Protein AF-A0A3M1U1T7-F1 (afdb_monomer_lite)

Structure (mmCIF, N/CA/C/O backbone):
data_AF-A0A3M1U1T7-F1
#
_entry.id   AF-A0A3M1U1T7-F1
#
loop_
_atom_site.group_PDB
_atom_site.id
_atom_site.type_symbol
_atom_site.label_atom_id
_atom_site.label_alt_id
_atom_site.label_comp_id
_atom_site.label_asym_id
_atom_site.label_entity_id
_atom_site.label_seq_id
_atom_site.pdbx_PDB_ins_code
_atom_site.Cartn_x
_atom_site.Cartn_y
_atom_site.Cartn_z
_atom_site.occupancy
_atom_site.B_iso_or_equiv
_atom_site.auth_seq_id
_atom_site.auth_comp_id
_atom_site.auth_asym_id
_atom_site.auth_atom_id
_atom_site.pdbx_PDB_model_num
ATOM 1 N N . MET A 1 1 ? 3.787 -9.758 44.554 1.00 35.03 1 MET A N 1
ATOM 2 C CA . MET A 1 1 ? 3.860 -10.601 43.341 1.00 35.03 1 MET A CA 1
ATOM 3 C C . MET A 1 1 ? 4.147 -9.679 42.172 1.00 35.03 1 MET A C 1
ATOM 5 O O . MET A 1 1 ? 3.322 -8.822 41.890 1.00 35.03 1 MET A O 1
ATOM 9 N N . GLY A 1 2 ? 5.358 -9.748 41.615 1.00 29.47 2 GLY A N 1
ATOM 10 C CA . GLY A 1 2 ? 5.799 -8.871 40.529 1.00 29.47 2 GLY A CA 1
ATOM 11 C C . GLY A 1 2 ? 5.263 -9.354 39.186 1.00 29.47 2 GLY A C 1
ATOM 12 O O . GLY A 1 2 ? 5.395 -10.534 38.869 1.00 29.47 2 GLY A O 1
ATOM 13 N N . LEU A 1 3 ? 4.643 -8.451 38.425 1.00 27.44 3 LEU A N 1
ATOM 14 C CA . LEU A 1 3 ? 4.292 -8.682 37.027 1.00 27.44 3 LEU A CA 1
ATOM 15 C C . LEU A 1 3 ? 5.579 -8.717 36.199 1.00 27.44 3 LEU A C 1
ATOM 17 O O . LEU A 1 3 ? 6.283 -7.713 36.100 1.00 27.44 3 LEU A O 1
ATOM 21 N N . ALA A 1 4 ? 5.877 -9.872 35.614 1.00 27.19 4 ALA A N 1
ATOM 22 C CA . ALA A 1 4 ? 6.868 -9.977 34.558 1.00 27.19 4 ALA A CA 1
ATOM 23 C C . ALA A 1 4 ? 6.272 -9.373 33.277 1.00 27.19 4 ALA A C 1
ATOM 25 O O . ALA A 1 4 ? 5.283 -9.886 32.752 1.00 27.19 4 ALA A O 1
ATOM 26 N N . LEU A 1 5 ? 6.861 -8.276 32.791 1.00 25.67 5 LEU A N 1
ATOM 27 C CA . LEU A 1 5 ? 6.664 -7.813 31.419 1.00 25.67 5 LEU A CA 1
ATOM 28 C C . LEU A 1 5 ? 7.307 -8.855 30.495 1.00 25.67 5 LEU A C 1
ATOM 30 O O . LEU A 1 5 ? 8.527 -8.896 30.347 1.00 25.67 5 LEU A O 1
ATOM 34 N N . LEU A 1 6 ? 6.490 -9.722 29.904 1.00 29.34 6 LEU A N 1
ATOM 35 C CA . LEU A 1 6 ? 6.903 -10.520 28.757 1.00 29.34 6 LEU A CA 1
ATOM 36 C C . LEU A 1 6 ? 6.968 -9.570 27.558 1.00 29.34 6 LEU A C 1
ATOM 38 O O . LEU A 1 6 ? 5.941 -9.092 27.082 1.00 29.34 6 LEU A O 1
ATOM 42 N N . ALA A 1 7 ? 8.182 -9.249 27.111 1.00 28.34 7 ALA A N 1
ATOM 43 C CA . ALA A 1 7 ? 8.386 -8.585 25.833 1.00 28.34 7 ALA A CA 1
ATOM 44 C C . ALA A 1 7 ? 7.925 -9.548 24.730 1.00 28.34 7 ALA A C 1
ATOM 46 O O . ALA A 1 7 ? 8.530 -10.600 24.524 1.00 28.34 7 ALA A O 1
ATOM 47 N N . LEU A 1 8 ? 6.810 -9.216 24.082 1.00 34.78 8 LEU A N 1
ATOM 48 C CA . LEU A 1 8 ? 6.280 -9.978 22.958 1.00 34.78 8 LEU A CA 1
ATOM 49 C C . LEU A 1 8 ? 7.249 -9.883 21.765 1.00 34.78 8 LEU A C 1
ATOM 51 O O . LEU A 1 8 ? 7.836 -8.818 21.547 1.00 34.78 8 LEU A O 1
ATOM 55 N N . PRO A 1 9 ? 7.417 -10.961 20.980 1.00 33.69 9 PRO A N 1
ATOM 56 C CA . PRO A 1 9 ? 8.174 -10.897 19.740 1.00 33.69 9 PRO A CA 1
ATOM 57 C C . PRO A 1 9 ? 7.482 -9.906 18.799 1.00 33.69 9 PRO A C 1
ATOM 59 O O . PRO A 1 9 ? 6.324 -10.092 18.426 1.00 33.69 9 PRO A O 1
ATOM 62 N N . SER A 1 10 ? 8.178 -8.831 18.425 1.00 41.31 10 SER A N 1
ATOM 63 C CA . SER A 1 10 ? 7.727 -7.969 17.339 1.00 41.31 10 SER A CA 1
ATOM 64 C C . SER A 1 10 ? 7.639 -8.824 16.082 1.00 41.31 10 SER A C 1
ATOM 66 O O . SER A 1 10 ? 8.649 -9.396 15.670 1.00 41.31 10 SER A O 1
ATOM 68 N N . VAL A 1 11 ? 6.456 -8.921 15.478 1.00 48.97 11 VAL A N 1
ATOM 69 C CA . VAL A 1 11 ? 6.317 -9.467 14.127 1.00 48.97 11 VAL A CA 1
ATOM 70 C C . VAL A 1 11 ? 7.232 -8.625 13.241 1.00 48.97 11 VAL A C 1
ATOM 72 O O . VAL A 1 11 ? 6.981 -7.428 13.077 1.00 48.97 11 VAL A O 1
ATOM 75 N N . ALA A 1 12 ? 8.345 -9.210 12.787 1.00 51.22 12 ALA A N 1
ATOM 76 C CA . ALA A 1 12 ? 9.314 -8.521 11.949 1.00 51.22 12 ALA A CA 1
ATOM 77 C C . ALA A 1 12 ? 8.568 -8.003 10.717 1.00 51.22 12 ALA A C 1
ATOM 79 O O . ALA A 1 12 ? 7.897 -8.756 10.016 1.00 51.22 12 ALA A O 1
ATOM 80 N N . GLN A 1 13 ? 8.578 -6.687 10.543 1.00 60.03 13 GLN A N 1
ATOM 81 C CA . GLN A 1 13 ? 7.849 -6.022 9.479 1.00 60.03 13 GLN A CA 1
ATOM 82 C C . GLN A 1 13 ? 8.613 -6.243 8.175 1.00 60.03 13 GLN A C 1
ATOM 84 O O . GLN A 1 13 ? 9.740 -5.768 8.046 1.00 60.03 13 GLN A O 1
ATOM 89 N N . GLU A 1 14 ? 8.027 -6.974 7.226 1.00 66.62 14 GLU A N 1
ATOM 90 C CA . GLU A 1 14 ? 8.676 -7.230 5.942 1.00 66.62 14 GLU A CA 1
ATOM 91 C C . GLU A 1 14 ? 8.752 -5.925 5.137 1.00 66.62 14 GLU A C 1
ATOM 93 O O . GLU A 1 14 ? 7.753 -5.347 4.705 1.00 66.62 14 GLU A O 1
ATOM 98 N N . CYS A 1 15 ? 9.973 -5.423 4.974 1.00 77.81 15 CYS A N 1
ATOM 99 C CA . CYS A 1 15 ? 10.273 -4.296 4.1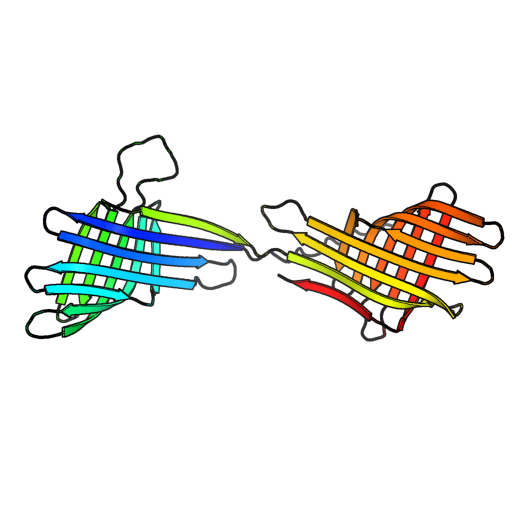09 1.00 77.81 15 CYS A CA 1
ATOM 100 C C . CYS A 1 15 ? 10.977 -4.809 2.856 1.00 77.81 15 CYS A C 1
ATOM 102 O O . CYS A 1 15 ? 11.968 -5.537 2.928 1.00 77.81 15 CYS A O 1
ATOM 104 N N . CYS A 1 16 ? 10.504 -4.369 1.698 1.00 85.19 16 CYS A N 1
ATOM 105 C CA . CYS A 1 16 ? 11.161 -4.601 0.426 1.00 85.19 16 CYS A CA 1
ATOM 106 C C . CYS A 1 16 ? 11.903 -3.334 -0.005 1.00 85.19 16 CYS A C 1
ATOM 108 O O . CYS A 1 16 ? 11.344 -2.233 -0.037 1.00 85.19 16 CYS A O 1
ATOM 110 N N . LEU A 1 17 ? 13.170 -3.486 -0.375 1.00 89.69 17 LEU A N 1
ATOM 111 C CA . LEU A 1 17 ? 13.897 -2.476 -1.126 1.00 89.69 17 LEU A CA 1
ATOM 112 C C . LEU A 1 17 ? 13.475 -2.584 -2.593 1.00 89.69 17 LEU A C 1
ATOM 114 O O . LEU A 1 17 ? 13.681 -3.622 -3.223 1.00 89.69 17 LEU A O 1
ATOM 118 N N . ILE A 1 18 ? 12.868 -1.527 -3.122 1.00 92.31 18 ILE A N 1
ATOM 119 C CA . ILE A 1 18 ? 12.465 -1.424 -4.522 1.00 92.31 18 ILE A CA 1
ATOM 120 C C . ILE A 1 18 ? 13.430 -0.477 -5.221 1.00 92.31 18 ILE A C 1
ATOM 122 O O . ILE A 1 18 ? 13.450 0.720 -4.943 1.00 92.31 18 ILE A O 1
ATOM 126 N N . GLU A 1 19 ? 14.200 -1.014 -6.153 1.00 95.00 19 GLU A N 1
ATOM 127 C CA . GLU A 1 19 ? 15.053 -0.242 -7.053 1.00 95.00 19 GLU A CA 1
ATOM 128 C C . GLU A 1 19 ? 14.446 -0.274 -8.450 1.00 95.00 19 GLU A C 1
ATOM 130 O O . GLU A 1 19 ? 13.889 -1.296 -8.861 1.00 95.00 19 GLU A O 1
ATOM 135 N N . GLY A 1 20 ? 14.532 0.820 -9.196 1.00 96.31 20 GLY A N 1
ATOM 136 C CA . GLY A 1 20 ? 13.912 0.851 -10.508 1.00 96.31 20 GLY A CA 1
ATOM 137 C C . GLY A 1 20 ? 14.311 2.018 -11.381 1.00 96.31 20 GLY A C 1
ATOM 138 O O . GLY A 1 20 ? 15.077 2.899 -10.995 1.00 96.31 20 GLY A O 1
ATOM 139 N N . VAL A 1 21 ? 13.756 1.978 -12.584 1.00 97.06 21 VAL A N 1
ATOM 140 C CA . VAL A 1 21 ? 13.843 3.028 -13.586 1.00 97.06 21 VAL A CA 1
ATOM 141 C C . VAL A 1 21 ? 12.472 3.224 -14.220 1.00 97.06 21 VAL A C 1
ATOM 143 O O . VAL A 1 21 ? 11.777 2.258 -14.546 1.00 97.06 21 VAL A O 1
ATOM 146 N N . ASN A 1 22 ? 12.082 4.479 -14.393 1.00 97.25 22 ASN A N 1
ATOM 147 C CA . ASN A 1 22 ? 10.907 4.873 -15.152 1.00 97.25 22 ASN A CA 1
ATOM 148 C C . ASN A 1 22 ? 11.304 5.997 -16.103 1.00 97.25 22 ASN A C 1
ATOM 150 O O . ASN A 1 22 ? 11.790 7.030 -15.666 1.00 97.25 22 ASN A O 1
ATOM 154 N N . GLY A 1 23 ? 11.105 5.808 -17.399 1.00 96.50 23 GLY A N 1
ATOM 155 C CA . GLY A 1 23 ? 11.489 6.796 -18.388 1.00 96.50 23 GLY A CA 1
ATOM 156 C C . GLY A 1 23 ? 10.573 6.791 -19.592 1.00 96.50 23 GLY A C 1
ATOM 157 O O . GLY A 1 23 ? 10.086 5.751 -20.044 1.00 96.50 23 GLY A O 1
ATOM 158 N N . ARG A 1 24 ? 10.342 7.976 -20.140 1.00 97.69 24 ARG A N 1
ATOM 159 C CA . ARG A 1 24 ? 9.616 8.148 -21.393 1.00 97.69 24 ARG A CA 1
ATOM 160 C C . ARG A 1 24 ? 10.096 9.414 -22.059 1.00 97.69 24 ARG A C 1
ATOM 162 O O . ARG A 1 24 ? 10.164 10.459 -21.419 1.00 97.69 24 ARG A O 1
ATOM 169 N N . GLY A 1 25 ? 10.358 9.331 -23.353 1.00 97.12 25 GLY A N 1
ATOM 170 C CA . GLY A 1 25 ? 10.860 10.490 -24.056 1.00 97.12 25 GLY A CA 1
ATOM 171 C C . GLY A 1 25 ? 11.368 10.195 -25.447 1.00 97.12 25 GLY A C 1
ATOM 172 O O . GLY A 1 25 ? 10.997 9.206 -26.085 1.00 97.12 25 GLY A O 1
ATOM 173 N N . VAL A 1 26 ? 12.235 11.089 -25.896 1.00 97.38 26 VAL A N 1
ATOM 174 C CA . VAL A 1 26 ? 12.961 10.999 -27.147 1.00 97.38 26 VAL A CA 1
ATOM 175 C C . VAL A 1 26 ? 14.440 11.154 -26.851 1.00 97.38 26 VAL A C 1
ATOM 177 O O . VAL A 1 26 ? 14.853 12.156 -26.273 1.00 97.38 26 VAL A O 1
ATOM 180 N N . ALA A 1 27 ? 15.235 10.178 -27.272 1.00 95.38 27 ALA A N 1
ATOM 181 C CA . ALA A 1 27 ? 16.686 10.271 -27.258 1.00 95.38 27 ALA A CA 1
ATOM 182 C C . ALA A 1 27 ? 17.205 10.498 -28.678 1.00 95.38 27 ALA A C 1
ATOM 184 O O . ALA A 1 27 ? 16.612 10.024 -29.650 1.00 95.38 27 ALA A O 1
ATOM 185 N N . ALA A 1 28 ? 18.294 11.246 -28.820 1.00 95.12 28 ALA A N 1
ATOM 186 C CA . ALA A 1 28 ? 18.843 11.578 -30.129 1.00 95.12 28 ALA A CA 1
ATOM 187 C C . ALA A 1 28 ? 20.369 11.563 -30.137 1.00 95.12 28 ALA A C 1
ATOM 189 O O . ALA A 1 28 ? 21.009 11.855 -29.133 1.00 95.12 28 ALA A O 1
ATOM 190 N N . ASN A 1 29 ? 20.943 11.256 -31.293 1.00 92.75 29 ASN A N 1
ATOM 191 C CA . ASN A 1 29 ? 22.347 11.487 -31.616 1.00 92.75 29 ASN A CA 1
ATOM 192 C C . ASN A 1 29 ? 22.446 12.074 -33.034 1.00 92.75 29 ASN A C 1
ATOM 194 O O . ASN A 1 29 ? 21.425 12.350 -33.663 1.00 92.75 29 ASN A O 1
ATOM 198 N N . ASP A 1 30 ? 23.663 12.239 -33.551 1.00 92.69 30 ASP A N 1
ATOM 199 C CA . ASP A 1 30 ? 23.894 12.836 -34.876 1.00 92.69 30 ASP A CA 1
ATOM 200 C C . ASP A 1 30 ? 23.266 12.041 -36.038 1.00 92.69 30 ASP A C 1
ATOM 202 O O . ASP A 1 30 ? 23.145 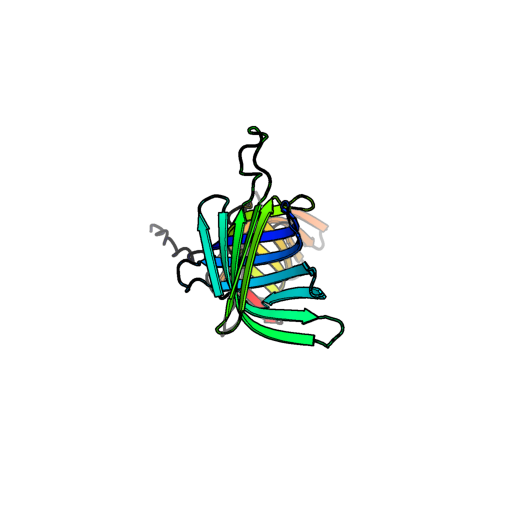12.554 -37.148 1.00 92.69 30 ASP A O 1
ATOM 206 N N . GLN A 1 31 ? 22.878 10.785 -35.807 1.00 90.94 31 GLN A N 1
ATOM 207 C CA . GLN A 1 31 ? 22.382 9.874 -36.836 1.00 90.94 31 GLN A CA 1
ATOM 208 C C . GLN A 1 31 ? 20.879 9.609 -36.730 1.00 90.94 31 GLN A C 1
ATOM 210 O O . GLN A 1 31 ? 20.226 9.351 -37.740 1.00 90.94 31 GLN A O 1
ATOM 215 N N . GLN A 1 32 ? 20.329 9.582 -35.515 1.00 93.12 32 GLN A N 1
ATOM 216 C CA . GLN A 1 32 ? 19.008 9.021 -35.248 1.00 93.12 32 GLN A CA 1
ATOM 217 C C . GLN A 1 32 ? 18.299 9.727 -34.096 1.00 93.12 32 GLN A C 1
ATOM 219 O O . GLN A 1 32 ? 18.916 10.228 -33.156 1.00 93.12 32 GLN A O 1
ATOM 224 N N . ARG A 1 33 ? 16.966 9.682 -34.149 1.00 96.88 33 ARG A N 1
ATOM 225 C CA . ARG A 1 33 ? 16.068 10.144 -33.094 1.00 96.88 33 ARG A CA 1
ATOM 226 C C . A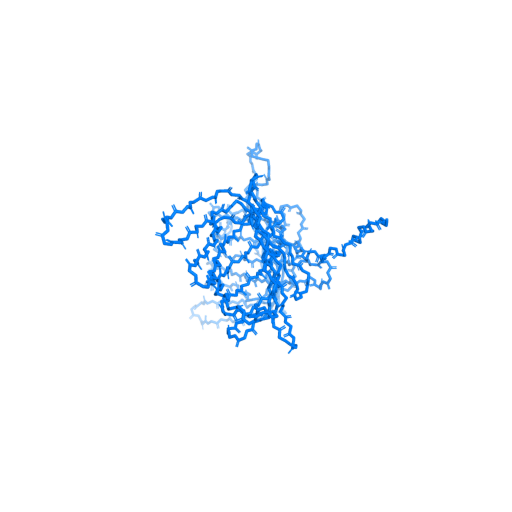RG A 1 33 ? 15.089 9.024 -32.761 1.00 96.88 33 ARG A C 1
ATOM 228 O O . ARG A 1 33 ? 14.357 8.577 -33.642 1.00 96.88 33 ARG A O 1
ATOM 235 N N . VAL A 1 34 ? 15.095 8.563 -31.514 1.00 97.38 34 VAL A N 1
ATOM 236 C CA . VAL A 1 34 ? 14.337 7.390 -31.065 1.00 97.38 34 VAL A CA 1
ATOM 237 C C . VAL A 1 34 ? 13.332 7.792 -29.993 1.00 97.38 34 VAL A C 1
ATOM 239 O O . VAL A 1 34 ? 13.691 8.424 -29.002 1.00 97.38 34 VAL A O 1
ATOM 242 N N . GLY A 1 35 ? 12.065 7.435 -30.182 1.00 98.12 35 GLY A N 1
ATOM 243 C CA . GLY A 1 35 ? 11.066 7.501 -29.118 1.00 98.12 35 GLY A CA 1
ATOM 244 C C . GLY A 1 35 ? 11.189 6.270 -28.227 1.00 98.12 35 GLY A C 1
ATOM 245 O O . GLY A 1 35 ? 11.367 5.170 -28.747 1.00 98.12 35 GLY A O 1
ATOM 246 N N . PHE A 1 36 ? 11.093 6.431 -26.907 1.00 98.44 36 PHE A N 1
ATOM 247 C CA . PHE A 1 36 ? 11.205 5.312 -25.973 1.00 98.44 36 PHE A CA 1
ATOM 248 C C . PHE A 1 36 ? 10.213 5.386 -24.806 1.00 98.44 36 PHE A C 1
ATOM 250 O O . PHE A 1 36 ? 9.751 6.457 -24.401 1.00 98.44 36 PHE A O 1
ATOM 257 N N . SER A 1 37 ? 9.925 4.216 -24.240 1.00 98.12 37 SER A N 1
ATOM 258 C CA . SER A 1 37 ? 9.283 4.035 -22.941 1.00 98.12 37 SER A CA 1
ATOM 259 C C . SER A 1 37 ? 9.973 2.888 -22.208 1.00 98.12 37 SER A C 1
ATOM 261 O O . SER A 1 37 ? 10.182 1.818 -22.774 1.00 98.12 37 SER A O 1
ATOM 263 N N . LEU A 1 38 ? 10.344 3.124 -20.955 1.00 98.12 38 LEU A N 1
ATOM 264 C CA . LEU A 1 38 ? 11.073 2.201 -20.101 1.00 98.12 38 LEU A CA 1
ATOM 265 C C . LEU A 1 38 ? 10.421 2.188 -18.723 1.00 98.12 38 LEU A C 1
ATOM 267 O O . LEU A 1 38 ? 10.276 3.227 -18.090 1.00 98.12 38 LEU A O 1
ATOM 271 N N . PHE A 1 39 ? 10.078 1.007 -18.235 1.00 97.75 39 PHE A N 1
ATOM 272 C CA . PHE A 1 39 ? 9.698 0.806 -16.846 1.00 97.75 39 PHE A CA 1
ATOM 273 C C . PHE A 1 39 ? 10.324 -0.493 -16.374 1.00 97.75 39 PHE A C 1
ATOM 275 O O . PHE A 1 39 ? 10.089 -1.535 -16.980 1.00 97.75 39 PHE A O 1
ATOM 282 N N . ALA A 1 40 ? 11.100 -0.462 -15.300 1.00 97.50 40 ALA A N 1
ATOM 283 C CA . ALA A 1 40 ? 11.594 -1.678 -14.682 1.00 97.50 40 ALA A CA 1
ATOM 284 C C . ALA A 1 40 ? 11.796 -1.494 -13.182 1.00 97.50 40 ALA A C 1
ATOM 286 O O . ALA A 1 40 ? 12.238 -0.444 -12.725 1.00 97.50 40 ALA A O 1
ATOM 287 N N . VAL A 1 41 ? 11.482 -2.538 -12.424 1.00 96.25 41 VAL A N 1
ATOM 288 C CA . VAL A 1 41 ? 11.610 -2.583 -10.971 1.00 96.25 41 VAL A CA 1
ATOM 289 C C . VAL A 1 41 ? 12.198 -3.913 -10.528 1.00 96.25 41 VAL A C 1
ATOM 291 O O . VAL A 1 41 ? 11.888 -4.969 -11.086 1.00 96.25 41 VAL A O 1
ATOM 294 N N . LYS A 1 42 ? 13.021 -3.852 -9.487 1.00 95.62 42 LYS A N 1
ATOM 295 C CA . LYS A 1 42 ? 13.560 -4.979 -8.738 1.00 95.62 42 LYS A CA 1
ATOM 296 C C . LYS A 1 42 ? 13.177 -4.803 -7.276 1.00 95.62 42 LYS A C 1
ATOM 298 O O . LYS A 1 42 ? 13.615 -3.852 -6.637 1.00 95.62 42 LYS A O 1
ATOM 303 N N . ALA A 1 43 ? 12.371 -5.721 -6.757 1.00 92.00 43 ALA A N 1
ATOM 304 C CA . ALA A 1 43 ? 12.024 -5.775 -5.342 1.00 92.00 43 ALA A CA 1
ATOM 305 C C . ALA A 1 43 ? 12.887 -6.829 -4.641 1.00 92.00 43 ALA A C 1
ATOM 307 O O . ALA A 1 43 ? 12.922 -7.975 -5.087 1.00 92.00 43 ALA A O 1
ATOM 308 N N . THR A 1 44 ? 13.567 -6.444 -3.562 1.00 89.81 44 THR A N 1
ATOM 309 C CA . THR A 1 44 ? 14.364 -7.331 -2.701 1.00 89.81 44 THR A CA 1
ATOM 310 C C . THR A 1 44 ? 13.808 -7.250 -1.283 1.00 89.81 44 THR A C 1
ATOM 312 O O . THR A 1 44 ? 13.888 -6.191 -0.664 1.00 89.81 44 THR A O 1
ATOM 315 N N . CYS A 1 45 ? 13.234 -8.340 -0.781 1.00 83.88 45 CYS A N 1
ATOM 316 C CA . CYS A 1 45 ? 12.653 -8.425 0.563 1.00 83.88 45 CYS A CA 1
ATOM 317 C C . CYS A 1 45 ? 13.533 -9.345 1.429 1.00 83.88 45 CYS A C 1
ATOM 319 O O . CYS A 1 45 ? 14.161 -10.253 0.887 1.00 83.88 45 CYS A O 1
ATOM 321 N N . GLU A 1 46 ? 13.605 -9.128 2.748 1.00 73.62 46 GLU A N 1
ATOM 322 C CA . GLU A 1 46 ? 14.573 -9.803 3.646 1.00 73.62 46 GLU A CA 1
ATOM 323 C C . GLU A 1 46 ? 14.531 -11.345 3.612 1.00 73.62 46 GLU A C 1
ATOM 325 O O . GLU A 1 46 ? 15.524 -12.000 3.939 1.00 73.62 46 GLU A O 1
ATOM 330 N N . HIS A 1 47 ? 13.412 -11.934 3.185 1.00 75.44 47 HIS A N 1
ATOM 331 C CA . HIS A 1 47 ? 13.203 -13.384 3.143 1.00 75.44 47 HIS A CA 1
ATOM 332 C C . HIS A 1 47 ? 12.795 -13.929 1.767 1.00 75.44 47 HIS A C 1
ATOM 334 O O . HIS A 1 47 ? 12.512 -15.120 1.654 1.00 75.44 47 HIS A O 1
ATOM 340 N N . ASP A 1 48 ? 12.788 -13.099 0.718 1.00 74.62 48 ASP A N 1
ATOM 341 C CA . ASP A 1 48 ? 12.374 -13.520 -0.625 1.00 74.62 48 ASP A CA 1
ATOM 342 C C . ASP A 1 48 ? 13.477 -13.300 -1.666 1.00 74.62 48 ASP A C 1
ATOM 344 O O . ASP A 1 48 ? 14.349 -12.434 -1.551 1.00 74.62 48 ASP A O 1
ATOM 348 N N . HIS A 1 49 ? 13.420 -14.095 -2.729 1.00 80.75 49 HIS A N 1
ATOM 349 C CA . HIS A 1 49 ? 14.245 -13.881 -3.903 1.00 80.75 49 HIS A CA 1
ATOM 350 C C . HIS A 1 49 ? 13.893 -12.545 -4.559 1.00 80.75 49 HIS A C 1
ATOM 352 O O . HIS A 1 49 ? 12.725 -12.165 -4.655 1.00 80.75 49 HIS A O 1
ATOM 358 N N . ALA A 1 50 ? 14.910 -11.848 -5.072 1.00 87.12 50 ALA A N 1
ATOM 359 C CA . ALA A 1 50 ? 14.686 -10.601 -5.787 1.00 87.12 50 ALA A CA 1
ATOM 360 C C . ALA A 1 50 ? 13.768 -10.832 -7.000 1.00 87.12 50 ALA A C 1
ATOM 362 O O . ALA A 1 50 ? 14.054 -11.669 -7.861 1.00 87.12 50 ALA A O 1
ATOM 363 N N . ARG A 1 51 ? 12.673 -10.072 -7.086 1.00 92.00 51 ARG A N 1
ATOM 364 C CA . ARG A 1 51 ? 11.708 -10.153 -8.190 1.00 92.00 51 ARG A CA 1
ATOM 365 C C . ARG A 1 51 ? 11.903 -8.975 -9.125 1.00 92.00 51 ARG A C 1
ATOM 367 O O . ARG A 1 51 ? 11.810 -7.827 -8.698 1.00 92.00 51 ARG A O 1
ATOM 374 N N . VAL A 1 52 ? 12.131 -9.268 -10.403 1.00 94.38 52 VAL A N 1
ATOM 375 C CA . VAL A 1 52 ? 12.268 -8.261 -11.461 1.00 94.38 52 VAL A CA 1
ATOM 376 C C . VAL A 1 52 ? 11.022 -8.265 -12.341 1.00 94.38 52 VAL A C 1
ATOM 378 O O . VAL A 1 52 ? 10.528 -9.327 -12.733 1.00 94.38 52 VAL A O 1
ATOM 381 N N . ARG A 1 53 ? 10.508 -7.074 -12.649 1.00 95.00 53 ARG A N 1
ATOM 382 C CA . ARG A 1 53 ? 9.452 -6.847 -13.642 1.00 95.00 53 ARG A CA 1
ATOM 383 C C . ARG A 1 53 ? 9.731 -5.569 -14.407 1.00 95.00 53 ARG A C 1
ATOM 385 O O . ARG A 1 53 ? 10.316 -4.640 -13.867 1.00 95.00 53 ARG A O 1
ATOM 392 N N . GLY A 1 54 ? 9.263 -5.507 -15.642 1.00 96.00 54 GLY A N 1
ATOM 393 C CA . GLY A 1 54 ? 9.392 -4.307 -16.446 1.00 96.00 54 GLY A CA 1
ATOM 394 C C . GLY A 1 54 ? 9.057 -4.546 -17.902 1.00 96.00 54 GLY A C 1
ATOM 395 O O . GLY A 1 54 ? 8.935 -5.691 -18.331 1.00 96.00 54 GLY A O 1
ATOM 396 N N . THR A 1 55 ? 8.963 -3.452 -18.637 1.00 97.56 55 THR A N 1
ATOM 397 C CA . THR A 1 55 ? 8.722 -3.390 -20.073 1.00 97.56 55 THR A CA 1
ATOM 398 C C . THR A 1 55 ? 9.629 -2.335 -20.683 1.00 97.56 55 THR A C 1
ATOM 400 O O . THR A 1 55 ? 9.949 -1.329 -20.043 1.00 97.56 55 THR A O 1
ATOM 403 N N . PHE A 1 56 ? 9.987 -2.521 -21.944 1.00 98.38 56 PHE A N 1
ATOM 404 C CA . PHE A 1 56 ? 10.686 -1.504 -22.713 1.00 98.38 56 PHE A CA 1
ATOM 405 C C . PHE A 1 56 ? 10.188 -1.492 -24.154 1.00 98.38 56 PHE A C 1
ATOM 407 O O . PHE A 1 56 ? 9.940 -2.539 -24.747 1.00 98.38 56 PHE A O 1
ATOM 414 N N . ALA A 1 57 ? 10.041 -0.293 -24.704 1.00 97.81 57 ALA A N 1
ATOM 415 C CA . ALA A 1 57 ? 9.684 -0.066 -26.089 1.00 97.81 57 ALA A CA 1
ATOM 416 C C . ALA A 1 57 ? 10.536 1.068 -26.660 1.00 97.81 57 ALA A C 1
ATOM 418 O O . ALA A 1 57 ? 10.723 2.100 -26.013 1.00 97.81 57 ALA A O 1
ATOM 419 N N . LEU A 1 58 ? 11.009 0.889 -27.889 1.00 98.31 58 LEU A N 1
ATOM 420 C CA . LEU A 1 58 ? 11.722 1.892 -28.669 1.00 98.31 58 LEU A CA 1
ATOM 421 C C . LEU A 1 58 ? 11.193 1.908 -30.097 1.00 98.31 58 LEU A C 1
ATOM 423 O O . LEU A 1 58 ? 10.909 0.855 -30.663 1.00 98.31 58 LEU A O 1
ATOM 427 N N . GLN A 1 59 ? 11.080 3.096 -30.685 1.00 97.69 59 GLN A N 1
ATOM 428 C CA . GLN A 1 59 ? 10.649 3.295 -32.067 1.00 97.69 59 GLN A CA 1
ATOM 429 C C . GLN A 1 59 ? 11.514 4.356 -32.749 1.00 97.69 59 GLN A C 1
ATOM 431 O O . GLN A 1 59 ? 11.828 5.389 -32.156 1.00 97.69 59 GLN A O 1
ATOM 436 N N . THR A 1 60 ? 11.903 4.114 -33.999 1.00 97.44 60 THR A N 1
ATOM 437 C CA . THR A 1 60 ? 12.719 5.042 -34.786 1.00 97.44 60 THR A CA 1
ATOM 438 C C . THR A 1 60 ? 12.467 4.908 -36.283 1.00 97.44 60 THR A C 1
ATOM 440 O O . THR A 1 60 ? 12.067 3.854 -36.782 1.00 97.44 60 THR A O 1
ATOM 443 N N . MET A 1 61 ? 12.735 5.987 -37.013 1.00 94.94 61 MET A N 1
ATOM 444 C CA . MET A 1 61 ? 12.759 5.985 -38.471 1.00 94.94 61 MET A CA 1
ATOM 445 C C . MET A 1 61 ? 14.191 5.778 -38.957 1.00 94.94 61 MET A C 1
ATOM 447 O O . MET A 1 61 ? 15.100 6.513 -38.585 1.00 94.94 61 MET A O 1
ATOM 451 N N . THR A 1 62 ? 14.380 4.786 -39.821 1.00 91.19 62 THR A N 1
ATOM 452 C CA . THR A 1 62 ? 15.654 4.484 -40.482 1.00 91.19 62 THR A CA 1
ATOM 453 C C . THR A 1 62 ? 15.520 4.687 -41.989 1.00 91.19 62 THR A C 1
ATOM 455 O O . THR A 1 62 ? 14.409 4.742 -42.519 1.00 91.19 62 THR A O 1
ATOM 458 N N . GLU A 1 63 ? 16.640 4.703 -42.714 1.00 89.94 63 GLU A N 1
ATOM 459 C CA . GLU A 1 63 ? 16.631 4.706 -44.187 1.00 89.94 63 GLU A CA 1
ATOM 460 C C . GLU A 1 63 ? 15.877 3.503 -44.779 1.00 89.94 63 GLU A C 1
ATOM 462 O O . GLU A 1 63 ? 15.335 3.577 -45.880 1.00 89.94 63 GLU A O 1
ATOM 467 N N . ARG A 1 64 ? 15.822 2.389 -44.037 1.00 88.94 64 ARG A N 1
ATOM 468 C CA . ARG A 1 64 ? 15.178 1.140 -44.459 1.00 88.94 64 ARG A CA 1
ATOM 469 C C . ARG A 1 64 ? 13.706 1.050 -44.072 1.00 88.94 64 ARG A C 1
ATOM 471 O O . ARG A 1 64 ? 13.052 0.113 -44.511 1.00 88.94 64 ARG A O 1
ATOM 478 N N . GLY A 1 65 ? 13.178 1.977 -43.274 1.00 92.94 65 GLY A N 1
ATOM 479 C CA . GLY A 1 65 ? 11.797 1.946 -42.787 1.00 92.94 65 GLY A CA 1
ATOM 480 C C . GLY A 1 65 ? 11.670 2.234 -41.292 1.00 92.94 65 GLY A C 1
ATOM 481 O O . GLY A 1 65 ? 12.599 2.733 -40.657 1.00 92.94 65 GLY A O 1
ATOM 482 N N . HIS A 1 66 ? 10.503 1.918 -40.735 1.00 96.88 66 HIS A N 1
ATOM 483 C CA . HIS A 1 66 ? 10.209 2.088 -39.314 1.00 96.88 66 HIS A CA 1
ATOM 484 C C . HIS A 1 66 ? 10.733 0.885 -38.526 1.00 96.88 66 HIS A C 1
ATOM 486 O O . HIS A 1 66 ? 10.336 -0.249 -38.799 1.00 96.88 66 HIS A O 1
ATOM 492 N N . LEU A 1 67 ? 11.601 1.131 -37.549 1.00 97.56 67 LEU A N 1
ATOM 493 C CA . LEU A 1 67 ? 12.156 0.116 -36.660 1.00 97.56 67 LEU A CA 1
ATOM 494 C C . LEU A 1 67 ? 11.543 0.274 -35.269 1.00 97.56 67 LEU A C 1
ATOM 496 O O . LEU A 1 67 ? 11.516 1.379 -34.729 1.00 97.56 67 LEU A O 1
ATOM 500 N N . SER A 1 68 ? 11.075 -0.823 -34.681 1.00 97.88 68 SER A N 1
ATOM 501 C CA . SER A 1 68 ? 10.664 -0.875 -33.279 1.00 97.88 68 SER A CA 1
ATOM 502 C C . SER A 1 68 ? 11.311 -2.041 -32.544 1.00 97.88 68 SER A C 1
ATOM 504 O O . SER A 1 68 ? 11.526 -3.097 -33.130 1.00 97.88 68 SER A O 1
ATOM 506 N N . ILE A 1 69 ? 11.615 -1.853 -31.263 1.00 98.25 69 ILE A N 1
ATOM 507 C CA . ILE A 1 69 ? 12.096 -2.899 -30.354 1.00 98.25 69 ILE A CA 1
ATOM 508 C C . ILE A 1 69 ? 11.170 -2.909 -29.149 1.00 98.25 69 ILE A C 1
ATOM 510 O O . ILE A 1 69 ? 10.976 -1.870 -28.524 1.00 98.25 69 ILE A O 1
ATOM 514 N N . GLU A 1 70 ? 10.614 -4.068 -28.817 1.00 97.94 70 GLU A N 1
ATOM 515 C CA . GLU A 1 70 ? 9.675 -4.220 -27.706 1.00 97.94 70 GLU A CA 1
ATOM 516 C C . GLU A 1 70 ? 10.047 -5.423 -26.838 1.00 97.94 70 GLU A C 1
ATOM 518 O O . GLU A 1 70 ? 10.355 -6.502 -27.343 1.00 97.94 70 GLU A O 1
ATOM 523 N N . THR A 1 71 ? 9.987 -5.239 -25.523 1.00 97.50 71 THR A N 1
ATOM 524 C CA . THR A 1 71 ? 10.042 -6.300 -24.517 1.00 97.50 71 THR A CA 1
ATOM 525 C C . THR A 1 71 ? 8.910 -6.093 -23.519 1.00 97.50 71 THR A C 1
ATOM 527 O O . THR A 1 71 ? 8.744 -5.017 -22.937 1.00 97.50 71 THR A O 1
ATOM 530 N N . ASP A 1 72 ? 8.115 -7.136 -23.326 1.00 94.94 72 ASP A N 1
ATOM 531 C CA . ASP A 1 72 ? 7.028 -7.190 -22.350 1.00 94.94 72 ASP A CA 1
ATOM 532 C C . ASP A 1 72 ? 7.509 -7.672 -20.972 1.00 94.94 72 ASP A C 1
ATOM 534 O O . ASP A 1 72 ? 6.744 -7.674 -20.003 1.00 94.94 72 ASP A O 1
ATOM 538 N N . ARG A 1 73 ? 8.777 -8.092 -20.879 1.00 94.69 73 ARG A N 1
ATOM 539 C CA . ARG A 1 73 ? 9.345 -8.655 -19.665 1.00 94.69 73 ARG A CA 1
ATOM 540 C C . ARG A 1 73 ? 10.844 -8.401 -19.547 1.00 94.69 73 ARG A C 1
ATOM 542 O O . ARG A 1 73 ? 11.666 -9.063 -20.174 1.00 94.69 73 ARG A O 1
ATOM 549 N N . ILE A 1 74 ? 11.200 -7.547 -18.596 1.00 97.06 74 ILE A N 1
ATOM 550 C CA . ILE A 1 74 ? 12.570 -7.419 -18.093 1.00 97.06 74 ILE A CA 1
ATOM 551 C C . ILE A 1 74 ? 12.886 -8.565 -17.124 1.00 97.06 74 ILE A C 1
ATOM 553 O O . ILE A 1 74 ? 12.113 -8.855 -16.208 1.00 97.06 74 ILE A O 1
ATOM 557 N N . LEU A 1 75 ? 14.027 -9.224 -17.335 1.00 96.00 75 LEU A N 1
ATOM 558 C CA . LEU A 1 75 ? 14.503 -10.355 -16.530 1.00 96.00 75 LEU A CA 1
ATOM 559 C C . LEU A 1 75 ? 15.634 -9.975 -15.575 1.00 96.00 75 LEU A C 1
ATOM 561 O O . LEU A 1 75 ? 15.785 -10.605 -14.530 1.00 96.00 75 LEU A O 1
ATOM 565 N N . ARG A 1 76 ? 16.423 -8.956 -15.921 1.00 96.69 76 ARG A N 1
ATOM 566 C CA . ARG A 1 76 ? 17.551 -8.482 -15.116 1.00 96.69 76 ARG A CA 1
ATOM 567 C C . ARG A 1 76 ? 17.471 -6.974 -14.961 1.00 96.69 76 ARG A C 1
ATOM 569 O O . ARG A 1 76 ? 17.168 -6.277 -15.924 1.00 96.69 76 ARG A O 1
ATOM 576 N N . LEU A 1 77 ? 17.750 -6.505 -13.750 1.00 97.56 77 LEU A N 1
ATOM 577 C CA . LEU A 1 77 ? 17.910 -5.096 -13.419 1.00 97.56 77 LEU A CA 1
ATOM 578 C C . LEU A 1 77 ? 19.099 -4.961 -12.474 1.00 97.56 77 LEU A C 1
ATOM 580 O O . LEU A 1 77 ? 19.140 -5.605 -11.419 1.00 97.56 77 LEU A O 1
ATOM 584 N N . GLU A 1 78 ? 20.050 -4.125 -12.864 1.00 96.88 78 GLU A N 1
ATOM 585 C CA . GLU A 1 78 ? 21.224 -3.765 -12.077 1.00 96.88 78 GLU A CA 1
ATOM 586 C C . GLU A 1 78 ? 21.306 -2.252 -11.989 1.00 96.88 78 GLU A C 1
ATOM 588 O O . GLU A 1 78 ? 21.173 -1.565 -13.000 1.00 96.88 78 GLU A O 1
ATOM 593 N N . ARG A 1 79 ? 21.493 -1.739 -10.775 1.00 95.12 79 ARG A N 1
ATOM 594 C CA . ARG A 1 79 ? 21.613 -0.309 -10.515 1.00 95.12 79 ARG A CA 1
ATOM 595 C C . ARG A 1 79 ? 23.008 -0.004 -9.994 1.00 95.12 79 ARG A C 1
ATOM 597 O O . ARG A 1 79 ? 23.490 -0.691 -9.097 1.00 95.12 79 ARG A O 1
ATOM 604 N N . ASP A 1 80 ? 23.598 1.054 -10.526 1.00 94.62 80 ASP A N 1
ATOM 605 C CA . ASP A 1 80 ? 24.830 1.661 -10.038 1.00 94.62 80 ASP A CA 1
ATOM 606 C C . ASP A 1 80 ? 24.645 3.184 -9.992 1.00 94.62 80 ASP A C 1
ATOM 608 O O . ASP A 1 80 ? 24.585 3.858 -11.024 1.00 94.62 80 ASP A O 1
ATOM 612 N N . GLY A 1 81 ? 24.442 3.722 -8.787 1.00 91.44 81 GLY A N 1
ATOM 613 C CA . GLY A 1 81 ? 24.088 5.130 -8.592 1.00 91.44 81 GLY A CA 1
ATOM 614 C C . GLY A 1 81 ? 22.826 5.526 -9.371 1.00 91.44 81 GLY A C 1
ATOM 615 O O . GLY A 1 81 ? 21.755 4.946 -9.168 1.00 91.44 81 GLY A O 1
ATOM 616 N N . ASN A 1 82 ? 22.966 6.502 -10.268 1.00 93.31 82 ASN A N 1
ATOM 617 C CA . ASN A 1 82 ? 21.886 7.005 -11.128 1.00 93.31 82 ASN A CA 1
ATOM 618 C C . ASN A 1 82 ? 21.800 6.272 -12.474 1.00 93.31 82 ASN A C 1
ATOM 620 O O . ASN A 1 82 ? 21.131 6.729 -13.397 1.00 93.31 82 ASN A O 1
ATOM 624 N N . THR A 1 83 ? 22.505 5.151 -12.616 1.00 94.56 83 THR A N 1
ATOM 625 C CA . THR A 1 83 ? 22.493 4.341 -13.831 1.00 94.56 83 THR A CA 1
ATOM 626 C C . THR A 1 83 ? 21.792 3.022 -13.557 1.00 94.56 83 THR A C 1
ATOM 628 O O . THR A 1 83 ? 22.057 2.359 -12.554 1.00 94.56 83 THR A O 1
ATOM 631 N N . VAL A 1 84 ? 20.908 2.618 -14.465 1.00 97.06 84 VAL A N 1
ATOM 632 C CA . VAL A 1 84 ? 20.235 1.320 -14.434 1.00 97.06 84 VAL A CA 1
ATOM 633 C C . VAL A 1 84 ? 20.472 0.591 -15.747 1.00 97.06 84 VAL A C 1
ATOM 635 O O . VAL A 1 84 ? 20.186 1.113 -16.823 1.00 97.06 84 VAL A O 1
ATOM 638 N N . ALA A 1 85 ? 20.956 -0.643 -15.650 1.00 97.94 85 ALA A N 1
ATOM 639 C CA . ALA A 1 85 ? 21.032 -1.586 -16.751 1.00 97.94 85 ALA A CA 1
ATOM 640 C C . ALA A 1 85 ? 19.894 -2.606 -16.631 1.00 97.94 85 ALA A C 1
ATOM 642 O O . ALA A 1 85 ? 19.735 -3.257 -15.595 1.00 97.94 85 ALA A O 1
ATOM 643 N N . VAL A 1 86 ? 19.115 -2.772 -17.699 1.00 97.94 86 VAL A N 1
ATOM 644 C CA . VAL A 1 86 ? 18.073 -3.797 -17.798 1.00 97.94 86 VAL A CA 1
ATOM 645 C C . VAL A 1 86 ? 18.278 -4.684 -19.012 1.00 97.94 86 VAL A C 1
ATOM 647 O O . VAL A 1 86 ? 18.802 -4.248 -20.037 1.00 97.94 86 VAL A O 1
ATOM 650 N N . SER A 1 87 ? 17.829 -5.933 -18.917 1.00 98.12 87 SER A N 1
ATOM 651 C CA . SER A 1 87 ? 17.770 -6.813 -20.081 1.00 98.12 87 SER A CA 1
ATOM 652 C C . SER A 1 87 ? 16.605 -7.792 -20.048 1.00 98.12 87 SER A C 1
ATOM 654 O O . SER A 1 87 ? 16.090 -8.159 -18.984 1.00 98.12 87 SER A O 1
ATOM 656 N N . GLY A 1 88 ? 16.182 -8.215 -21.236 1.00 97.81 88 GLY A N 1
ATOM 657 C CA . GLY A 1 88 ? 15.078 -9.150 -21.413 1.00 97.81 88 GLY A CA 1
ATOM 658 C C . GLY A 1 88 ? 14.922 -9.619 -22.861 1.00 97.81 88 GLY A C 1
ATOM 659 O O . GLY A 1 88 ? 15.519 -9.033 -23.769 1.00 97.81 88 GLY A O 1
ATOM 660 N N . PRO A 1 89 ? 14.135 -10.685 -23.089 1.00 98.00 89 PRO A N 1
ATOM 661 C CA . PRO A 1 89 ? 13.754 -11.107 -24.430 1.00 98.00 89 PRO A CA 1
ATOM 662 C C . PRO A 1 89 ? 12.982 -9.985 -25.126 1.00 98.00 89 PRO A C 1
ATOM 664 O O . PRO A 1 89 ? 12.119 -9.353 -24.517 1.00 98.00 89 PRO A O 1
ATOM 667 N N . ALA A 1 90 ? 13.287 -9.747 -26.395 1.00 98.12 90 ALA A N 1
ATOM 668 C CA . ALA A 1 90 ? 12.693 -8.671 -27.169 1.00 98.12 90 ALA A CA 1
ATOM 669 C C . ALA A 1 90 ? 12.378 -9.100 -28.603 1.00 98.12 90 ALA A C 1
ATOM 671 O O . ALA A 1 90 ? 12.967 -10.037 -29.149 1.00 98.12 90 ALA A O 1
ATOM 672 N N . VAL A 1 91 ? 11.455 -8.370 -29.219 1.00 98.19 91 VAL A N 1
ATOM 673 C CA . VAL A 1 91 ? 11.125 -8.465 -30.639 1.00 98.19 91 VAL A CA 1
ATOM 674 C C . VAL A 1 91 ? 11.568 -7.168 -31.303 1.00 98.19 91 VAL A C 1
ATOM 676 O O . VAL A 1 91 ? 11.105 -6.094 -30.920 1.00 98.19 91 VAL A O 1
ATOM 679 N N . LEU A 1 92 ? 12.424 -7.272 -32.315 1.00 98.12 92 LEU A N 1
ATOM 680 C CA . LEU A 1 92 ? 12.699 -6.185 -33.246 1.00 98.12 92 LEU A CA 1
ATOM 681 C C . LEU A 1 92 ? 11.789 -6.338 -34.463 1.00 98.12 92 LEU A C 1
ATOM 683 O O . LEU A 1 92 ? 11.777 -7.390 -35.102 1.00 98.12 92 LEU A O 1
ATOM 687 N N . THR A 1 93 ? 11.052 -5.288 -34.805 1.00 97.88 93 THR A N 1
ATOM 688 C CA . THR A 1 93 ? 10.197 -5.228 -35.992 1.00 97.88 93 THR A CA 1
ATOM 689 C C . THR A 1 93 ? 10.702 -4.137 -36.930 1.00 97.88 93 THR A C 1
ATOM 691 O O . THR A 1 93 ? 10.737 -2.964 -36.565 1.00 97.88 93 THR A O 1
ATOM 694 N N . LEU A 1 94 ? 11.070 -4.511 -38.155 1.00 96.81 94 LEU A N 1
ATOM 695 C CA . LEU A 1 94 ? 11.370 -3.586 -39.245 1.00 96.81 94 LEU A CA 1
ATOM 696 C C . LEU A 1 94 ? 10.209 -3.598 -40.238 1.00 96.81 94 LEU A C 1
ATOM 698 O O . LEU A 1 94 ? 9.953 -4.608 -40.895 1.00 96.81 94 LEU A O 1
ATOM 702 N N . ARG A 1 95 ? 9.525 -2.464 -40.371 1.00 96.56 95 ARG A N 1
ATOM 703 C CA . ARG A 1 95 ? 8.430 -2.274 -41.323 1.00 96.56 95 ARG A CA 1
ATOM 704 C C . ARG A 1 95 ? 8.868 -1.357 -42.457 1.00 96.56 95 ARG A C 1
ATOM 706 O O . ARG A 1 95 ? 9.197 -0.190 -42.231 1.00 96.56 95 ARG A O 1
ATOM 713 N N . ASN A 1 96 ? 8.844 -1.877 -43.677 1.00 95.38 96 ASN A N 1
ATOM 714 C CA . ASN A 1 96 ? 9.265 -1.176 -44.886 1.00 95.38 96 ASN A CA 1
ATOM 715 C C . ASN A 1 96 ? 8.238 -1.358 -46.022 1.00 95.38 96 ASN A C 1
ATOM 717 O O . ASN A 1 96 ? 7.095 -1.746 -45.779 1.00 95.38 96 ASN A O 1
ATOM 721 N N . ARG A 1 97 ? 8.613 -1.010 -47.261 1.00 93.94 97 ARG A N 1
ATOM 722 C CA . ARG A 1 97 ? 7.735 -1.169 -48.437 1.00 93.94 97 ARG A CA 1
ATOM 723 C C . ARG A 1 97 ? 7.545 -2.631 -48.853 1.00 93.94 97 ARG A C 1
ATOM 725 O O . ARG A 1 97 ? 6.523 -2.939 -49.454 1.00 93.94 97 ARG A O 1
ATOM 732 N N . ASP A 1 98 ? 8.504 -3.489 -48.523 1.00 92.88 98 ASP A N 1
ATOM 733 C CA . ASP A 1 98 ? 8.520 -4.910 -48.882 1.00 92.88 98 ASP A CA 1
ATOM 734 C C . ASP A 1 98 ? 7.743 -5.770 -47.871 1.00 92.88 98 ASP A C 1
ATOM 736 O O . ASP A 1 98 ? 7.361 -6.898 -48.176 1.00 92.88 98 ASP A O 1
ATOM 740 N N . GLY A 1 99 ? 7.459 -5.228 -46.682 1.00 94.69 99 GLY A N 1
ATOM 741 C CA . GLY A 1 99 ? 6.617 -5.856 -45.674 1.00 94.69 99 GLY A CA 1
ATOM 742 C C . GLY A 1 99 ? 7.067 -5.572 -44.245 1.00 94.69 99 GLY A C 1
ATOM 743 O O . GLY A 1 99 ? 7.674 -4.545 -43.934 1.00 94.69 99 GLY A O 1
ATOM 744 N N . GLU A 1 100 ? 6.718 -6.497 -43.356 1.00 97.12 100 GLU A N 1
ATOM 745 C CA . GLU A 1 100 ? 7.106 -6.489 -41.949 1.00 97.12 100 GLU A CA 1
ATOM 746 C C . GLU A 1 100 ? 8.045 -7.665 -41.674 1.00 97.12 100 GLU A C 1
ATOM 748 O O . GLU A 1 100 ? 7.710 -8.820 -41.941 1.00 97.12 100 GLU A O 1
ATOM 753 N N . HIS A 1 101 ? 9.217 -7.368 -41.121 1.00 95.69 101 HIS A N 1
ATOM 754 C CA . HIS A 1 101 ? 10.209 -8.355 -40.718 1.00 95.69 101 HIS A CA 1
ATOM 755 C C . HIS A 1 101 ? 10.363 -8.326 -39.202 1.00 95.69 101 HIS A C 1
ATOM 757 O O . HIS A 1 101 ? 10.631 -7.271 -38.630 1.00 95.69 101 HIS A O 1
ATOM 763 N N . ARG A 1 102 ? 10.208 -9.483 -38.554 1.00 96.88 102 ARG A N 1
ATOM 764 C CA . ARG A 1 102 ? 10.304 -9.626 -37.097 1.00 96.88 102 ARG A CA 1
ATOM 765 C C . ARG A 1 102 ? 11.475 -10.526 -36.730 1.00 96.88 102 ARG A C 1
ATOM 767 O O . ARG A 1 102 ? 11.594 -11.623 -37.271 1.00 96.88 102 ARG A O 1
ATOM 774 N N . VAL A 1 103 ? 12.300 -10.074 -35.795 1.00 97.19 103 VAL A N 1
ATOM 775 C CA . VAL A 1 103 ? 13.479 -10.788 -35.295 1.00 97.19 103 VAL A CA 1
ATOM 776 C C . VAL A 1 103 ? 13.375 -10.919 -33.781 1.00 97.19 103 VAL A C 1
ATOM 778 O O . VAL A 1 103 ? 13.148 -9.935 -33.079 1.00 97.19 103 VAL A O 1
ATOM 781 N N . LEU A 1 104 ? 13.520 -12.143 -33.276 1.00 98.00 104 LEU A N 1
ATOM 782 C CA . LEU A 1 104 ? 13.576 -12.421 -31.842 1.00 98.00 104 LEU A CA 1
ATOM 783 C C . LEU A 1 104 ? 15.018 -12.302 -31.356 1.00 98.00 104 LEU A C 1
ATOM 785 O O . LEU A 1 104 ? 15.931 -12.833 -31.987 1.00 98.00 104 LEU A O 1
ATOM 789 N N . GLY A 1 105 ? 15.208 -11.641 -30.222 1.00 97.94 105 GLY A N 1
ATOM 790 C CA . GLY A 1 105 ? 16.527 -11.425 -29.646 1.00 97.94 105 GLY A CA 1
ATOM 791 C C . GLY A 1 105 ? 16.467 -11.043 -28.176 1.00 97.94 105 GLY A C 1
ATOM 792 O O . GLY A 1 105 ? 15.469 -11.273 -27.488 1.00 97.94 105 GLY A O 1
ATOM 793 N N . VAL A 1 106 ? 17.552 -10.453 -27.700 1.00 98.19 106 VAL A N 1
ATOM 794 C CA . VAL A 1 106 ? 17.673 -9.893 -26.356 1.00 98.19 106 VAL A CA 1
ATOM 795 C C . VAL A 1 106 ? 17.947 -8.406 -26.495 1.00 98.19 106 VAL A C 1
ATOM 797 O O . VAL A 1 106 ? 18.771 -7.996 -27.309 1.00 98.19 106 VAL A O 1
ATOM 800 N N . VAL A 1 107 ? 17.249 -7.593 -25.707 1.00 98.38 107 VAL A N 1
ATOM 801 C CA . VAL A 1 107 ? 17.559 -6.169 -25.582 1.00 98.38 107 VAL A CA 1
ATOM 802 C C . VAL A 1 107 ? 18.301 -5.919 -24.276 1.00 98.38 107 VAL A C 1
ATOM 804 O O . VAL A 1 107 ? 17.928 -6.444 -23.225 1.00 98.38 107 VAL A O 1
ATOM 807 N N . HIS A 1 108 ? 19.338 -5.098 -24.355 1.00 98.44 108 HIS A N 1
ATOM 808 C CA . HIS A 1 108 ? 20.087 -4.540 -23.243 1.00 98.44 108 HIS A CA 1
ATOM 809 C C . HIS A 1 108 ? 19.906 -3.027 -23.277 1.00 98.44 108 HIS A C 1
ATOM 811 O O . HIS A 1 108 ? 20.219 -2.384 -24.277 1.00 98.44 108 HIS A O 1
ATOM 817 N N . VAL A 1 109 ? 19.383 -2.454 -22.199 1.00 98.19 109 VAL A N 1
ATOM 818 C CA . VAL A 1 109 ? 19.140 -1.015 -22.090 1.00 98.19 109 VAL A CA 1
ATOM 819 C C . VAL A 1 109 ? 19.908 -0.487 -20.896 1.00 98.19 109 VAL A C 1
ATOM 821 O O . VAL A 1 109 ? 19.776 -1.017 -19.796 1.00 98.19 109 VAL A O 1
ATOM 824 N N . VAL A 1 110 ? 20.692 0.563 -21.107 1.00 97.94 110 VAL A N 1
ATOM 825 C CA . VAL A 1 110 ? 21.334 1.333 -20.042 1.00 97.94 110 VAL A CA 1
ATOM 826 C C . VAL A 1 110 ? 20.702 2.716 -20.034 1.00 97.94 110 VAL A C 1
ATOM 828 O O . VAL A 1 110 ? 20.752 3.436 -21.030 1.00 97.94 110 VAL A O 1
ATOM 831 N N . ALA A 1 111 ? 20.086 3.061 -18.913 1.00 96.94 111 ALA A N 1
ATOM 832 C CA . ALA A 1 111 ? 19.431 4.334 -18.677 1.00 96.94 111 ALA A CA 1
ATOM 833 C C . ALA A 1 111 ? 20.177 5.086 -17.575 1.00 96.94 111 ALA A C 1
ATOM 835 O O . ALA A 1 111 ? 20.539 4.493 -16.559 1.00 96.94 111 ALA A O 1
ATOM 836 N N . HIS A 1 112 ? 20.407 6.375 -17.788 1.00 95.50 112 HIS A N 1
ATOM 837 C CA . HIS A 1 112 ? 21.073 7.256 -16.841 1.00 95.50 112 HIS A CA 1
ATOM 838 C C . HIS A 1 112 ? 20.166 8.443 -16.525 1.00 95.50 112 HIS A C 1
ATOM 840 O O . HIS A 1 112 ? 19.679 9.095 -17.450 1.00 95.50 112 HIS A O 1
ATOM 846 N N . ASP A 1 113 ? 19.955 8.685 -15.235 1.00 94.19 113 ASP A N 1
ATOM 847 C CA . ASP A 1 113 ? 19.241 9.839 -14.691 1.00 94.19 113 ASP A CA 1
ATOM 848 C C . ASP A 1 113 ? 20.257 10.939 -14.350 1.00 94.19 113 ASP A C 1
ATOM 850 O O . ASP A 1 113 ? 21.084 10.796 -13.441 1.00 94.19 113 ASP A O 1
ATOM 854 N N . GLY A 1 114 ? 20.216 12.020 -15.126 1.00 83.94 114 GLY A N 1
ATOM 855 C CA . GLY A 1 114 ? 21.110 13.164 -14.982 1.00 83.94 114 GLY A CA 1
ATOM 856 C C . GLY A 1 114 ? 20.699 14.118 -13.856 1.00 83.94 114 GLY A C 1
ATOM 857 O O . GLY A 1 114 ? 21.478 14.987 -13.466 1.00 83.94 114 GLY A O 1
ATOM 858 N N . ALA A 1 115 ? 19.505 13.946 -13.281 1.00 69.75 115 ALA A N 1
ATOM 859 C CA . ALA A 1 115 ? 18.958 14.781 -12.214 1.00 69.75 115 ALA A CA 1
ATOM 860 C C . ALA A 1 115 ? 19.262 14.243 -10.803 1.00 69.75 115 ALA A C 1
ATOM 862 O O . ALA A 1 115 ? 18.498 14.497 -9.869 1.00 69.75 115 ALA A O 1
ATOM 863 N N . GLY A 1 116 ? 20.376 13.517 -10.634 1.00 53.75 116 GLY A N 1
ATOM 864 C CA . GLY A 1 116 ? 20.827 12.979 -9.347 1.00 53.75 116 GLY A CA 1
ATOM 865 C C . GLY A 1 116 ? 20.642 13.947 -8.171 1.00 53.75 116 GLY A C 1
ATOM 866 O O . GLY A 1 116 ? 20.780 15.151 -8.344 1.00 53.75 116 GLY A O 1
ATOM 867 N N . MET A 1 117 ? 20.350 13.400 -6.982 1.00 45.75 117 MET A N 1
ATOM 868 C CA . MET A 1 117 ? 19.876 14.047 -5.733 1.00 45.75 117 MET A CA 1
ATOM 869 C C . MET A 1 117 ? 20.593 15.317 -5.191 1.00 45.75 117 MET A C 1
ATOM 871 O O . MET A 1 117 ? 20.270 15.745 -4.087 1.00 45.75 117 MET A O 1
ATOM 875 N N . ASP A 1 118 ? 21.489 15.967 -5.930 1.00 41.34 118 ASP A N 1
ATOM 876 C CA . ASP A 1 118 ? 22.028 17.298 -5.646 1.00 41.34 118 ASP A CA 1
ATOM 877 C C . ASP A 1 118 ? 21.656 18.280 -6.772 1.00 41.34 118 ASP A C 1
ATOM 879 O O . ASP A 1 118 ? 22.324 18.391 -7.800 1.00 41.34 118 ASP A O 1
ATOM 883 N N . LEU A 1 119 ? 20.591 19.053 -6.536 1.00 41.84 119 LEU A N 1
ATOM 884 C CA . LEU A 1 119 ? 20.035 20.125 -7.384 1.00 41.84 119 LEU A CA 1
ATOM 885 C C . LEU A 1 119 ? 20.985 21.335 -7.608 1.00 41.84 119 LEU A C 1
ATOM 887 O O . LEU A 1 119 ? 20.527 22.472 -7.727 1.00 41.84 119 LEU A O 1
ATOM 891 N N . ALA A 1 120 ? 22.306 21.136 -7.668 1.00 37.62 120 ALA A N 1
ATOM 892 C CA . ALA A 1 120 ? 23.293 22.214 -7.793 1.00 37.62 120 ALA A CA 1
ATOM 893 C C . ALA A 1 120 ? 24.369 22.022 -8.883 1.00 37.62 120 ALA A C 1
ATOM 895 O O . ALA A 1 120 ? 25.126 22.960 -9.131 1.00 37.62 120 ALA A O 1
ATOM 896 N N . ALA A 1 121 ? 24.426 20.885 -9.586 1.00 39.78 121 ALA A N 1
ATOM 897 C CA . ALA A 1 121 ? 25.329 20.704 -10.728 1.00 39.78 121 ALA A CA 1
ATOM 898 C C . ALA A 1 121 ? 24.537 20.639 -12.044 1.00 39.78 121 ALA A C 1
ATOM 900 O O . ALA A 1 121 ? 24.188 19.577 -12.544 1.00 39.78 121 ALA A O 1
ATOM 901 N N . ALA A 1 122 ? 24.235 21.808 -12.611 1.00 40.78 122 ALA A N 1
ATOM 902 C CA . ALA A 1 122 ? 23.715 21.915 -13.968 1.00 40.78 122 ALA A CA 1
ATOM 903 C C . ALA A 1 122 ? 24.720 21.301 -14.964 1.00 40.78 122 ALA A C 1
ATOM 905 O O . ALA A 1 122 ? 25.808 21.850 -15.139 1.00 40.78 122 ALA A O 1
ATOM 906 N N . GLY A 1 123 ? 24.367 20.193 -15.628 1.00 51.72 123 GLY A N 1
ATOM 907 C CA . GLY A 1 123 ? 25.166 19.712 -16.759 1.00 51.72 123 GLY A CA 1
ATOM 908 C C . GLY A 1 123 ? 24.884 18.316 -17.312 1.00 51.72 123 GLY A C 1
ATOM 909 O O . GLY A 1 123 ? 25.154 18.104 -18.492 1.00 51.72 123 GLY A O 1
ATOM 910 N N . GLU A 1 124 ? 24.349 17.375 -16.535 1.00 68.56 124 GLU A N 1
ATOM 911 C CA . GLU A 1 124 ? 24.161 16.003 -17.026 1.00 68.56 124 GLU A CA 1
ATOM 912 C C . GLU A 1 124 ? 22.715 15.810 -17.491 1.00 68.56 124 GLU A C 1
ATOM 914 O O . GLU A 1 124 ? 21.767 15.847 -16.716 1.00 68.56 124 GLU A O 1
ATOM 919 N N . SER A 1 125 ? 22.539 15.704 -18.808 1.00 83.50 125 SER A N 1
ATOM 920 C CA . SER A 1 125 ? 21.268 15.310 -19.413 1.00 83.50 125 SER A CA 1
ATOM 921 C C . SER A 1 125 ? 21.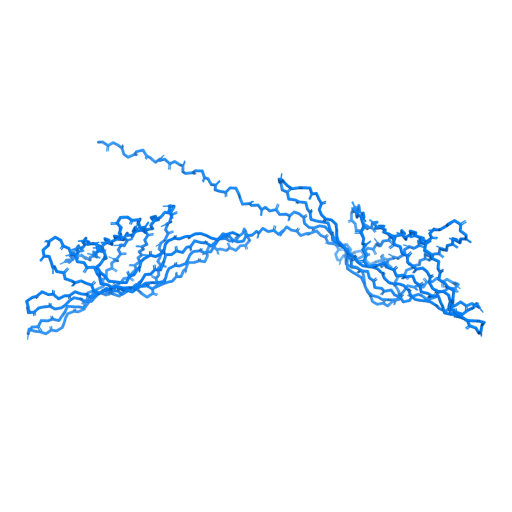064 13.815 -19.201 1.00 83.50 125 SER A C 1
ATOM 923 O O . SER A 1 125 ? 22.021 13.046 -19.315 1.00 83.50 125 SER A O 1
ATOM 925 N N . ASP A 1 126 ? 19.816 13.393 -19.004 1.00 93.38 126 ASP A N 1
ATOM 926 C CA . ASP A 1 126 ? 19.447 11.978 -19.056 1.00 93.38 126 ASP A CA 1
ATOM 927 C C . ASP A 1 126 ? 19.987 11.338 -20.341 1.00 93.38 126 ASP A C 1
ATOM 929 O O . ASP A 1 126 ? 20.051 11.980 -21.398 1.00 93.38 126 ASP A O 1
ATOM 933 N N . ALA A 1 127 ? 20.366 10.064 -20.273 1.00 95.06 127 ALA A N 1
ATOM 934 C CA . ALA A 1 127 ? 20.939 9.355 -21.411 1.00 95.06 127 ALA A CA 1
ATOM 935 C C . ALA A 1 127 ? 20.399 7.931 -21.536 1.00 95.06 127 ALA A C 1
ATOM 937 O O . ALA A 1 127 ? 20.116 7.254 -20.546 1.00 95.06 127 ALA A O 1
ATOM 938 N N . LEU A 1 128 ? 20.296 7.471 -22.783 1.00 96.69 128 LEU A N 1
ATOM 939 C CA . LEU A 1 128 ? 19.821 6.138 -23.125 1.00 96.69 128 LEU A CA 1
ATOM 940 C C . LEU A 1 128 ? 20.818 5.455 -24.067 1.00 96.69 128 LEU A C 1
ATOM 942 O O . LEU A 1 128 ? 21.204 6.010 -25.099 1.00 96.69 128 LEU A O 1
ATOM 946 N N . ALA A 1 129 ? 21.204 4.228 -23.729 1.00 97.62 129 ALA A N 1
ATOM 947 C CA . ALA A 1 129 ? 21.891 3.310 -24.625 1.00 97.62 129 ALA A CA 1
ATOM 948 C C . ALA A 1 129 ? 21.074 2.024 -24.763 1.00 97.62 129 ALA A C 1
ATOM 950 O O . ALA A 1 129 ? 20.566 1.497 -23.775 1.00 97.62 129 ALA A O 1
ATOM 951 N N . VAL A 1 130 ? 20.936 1.528 -25.987 1.00 98.00 130 VAL A N 1
ATOM 952 C CA . VAL A 1 130 ? 20.146 0.344 -26.322 1.00 98.00 130 VAL A CA 1
ATOM 953 C C . VAL A 1 130 ? 20.966 -0.518 -27.261 1.00 98.00 130 VAL A C 1
ATOM 955 O O . VAL A 1 130 ? 21.393 -0.047 -28.309 1.00 98.00 130 VAL A O 1
ATOM 958 N N . HIS A 1 131 ? 21.147 -1.776 -26.890 1.00 98.31 131 HIS A N 1
ATOM 959 C CA . HIS A 1 131 ? 21.743 -2.805 -27.723 1.00 98.31 131 HIS A CA 1
ATOM 960 C C . HIS A 1 131 ? 20.727 -3.932 -27.892 1.00 98.31 131 HIS A C 1
ATOM 962 O O . HIS A 1 131 ? 20.235 -4.482 -26.907 1.00 98.31 131 HIS A O 1
ATOM 968 N N . PHE A 1 132 ? 20.383 -4.257 -29.130 1.00 98.25 132 PHE A N 1
ATOM 969 C CA . PHE A 1 132 ? 19.606 -5.440 -29.470 1.00 98.25 132 PHE A CA 1
ATOM 970 C C . PHE A 1 132 ? 20.523 -6.454 -30.139 1.00 98.25 132 PHE A C 1
ATOM 972 O O . PHE A 1 132 ? 21.191 -6.126 -31.121 1.00 98.25 132 PHE A O 1
ATOM 979 N N . GLU A 1 133 ? 20.494 -7.684 -29.640 1.00 97.88 133 GLU A N 1
ATOM 980 C CA . GLU A 1 133 ? 21.297 -8.791 -30.141 1.00 97.88 133 GLU A CA 1
ATOM 981 C C . GLU A 1 133 ? 20.405 -9.966 -30.544 1.00 97.88 133 GLU A C 1
ATOM 983 O O . GLU A 1 133 ? 19.503 -10.390 -29.814 1.00 97.88 133 GLU A O 1
ATOM 988 N N . SER A 1 134 ? 20.690 -10.532 -31.710 1.00 97.31 134 SER A N 1
ATOM 989 C CA . SER A 1 134 ? 20.139 -11.802 -32.172 1.00 97.31 134 SER A CA 1
ATOM 990 C C . SER A 1 134 ? 21.172 -12.520 -33.039 1.00 97.31 134 SER A C 1
ATOM 992 O O . SER A 1 134 ? 22.198 -11.954 -33.406 1.00 97.31 134 SER A O 1
ATOM 994 N N . ARG A 1 135 ? 20.889 -13.767 -33.431 1.00 94.38 135 ARG A N 1
ATOM 995 C CA . ARG A 1 135 ? 21.780 -14.526 -34.324 1.00 94.38 135 ARG A CA 1
ATOM 996 C C . ARG A 1 135 ? 22.014 -13.830 -35.671 1.00 94.38 135 ARG A C 1
ATOM 998 O O . ARG A 1 135 ? 23.101 -13.946 -36.230 1.00 94.38 135 ARG A O 1
ATOM 1005 N N . ASP A 1 136 ? 20.991 -13.148 -36.180 1.00 92.06 136 ASP A N 1
ATOM 1006 C CA . ASP A 1 136 ? 20.941 -12.670 -37.564 1.00 92.06 136 ASP A CA 1
ATOM 1007 C C . ASP A 1 136 ? 21.002 -11.137 -37.671 1.00 92.06 136 ASP A C 1
ATOM 1009 O O . ASP A 1 136 ? 21.114 -10.591 -38.770 1.00 92.06 136 ASP A O 1
ATOM 1013 N N . MET A 1 137 ? 20.917 -10.424 -36.544 1.00 92.19 137 MET A N 1
ATOM 1014 C CA . MET A 1 137 ? 20.849 -8.966 -36.514 1.00 92.19 137 MET A CA 1
ATOM 1015 C C . MET A 1 137 ? 21.315 -8.401 -35.174 1.00 92.19 137 MET A C 1
ATOM 1017 O O . MET A 1 137 ? 20.822 -8.819 -34.126 1.00 92.19 137 MET A O 1
ATOM 1021 N N . ASN A 1 138 ? 22.165 -7.377 -35.249 1.00 95.69 138 ASN A N 1
ATOM 1022 C CA . ASN A 1 138 ? 22.526 -6.516 -34.129 1.00 95.69 138 ASN A CA 1
ATOM 1023 C C . ASN A 1 138 ? 22.104 -5.080 -34.438 1.00 95.69 138 ASN A C 1
ATOM 1025 O O . ASN A 1 138 ? 22.152 -4.651 -35.597 1.00 95.69 138 ASN A O 1
ATOM 1029 N N . TRP A 1 139 ? 21.683 -4.347 -33.415 1.00 96.25 139 TRP A N 1
ATOM 1030 C CA . TRP A 1 139 ? 21.331 -2.939 -33.538 1.00 96.25 139 TRP A CA 1
ATOM 1031 C C . TRP A 1 139 ? 21.711 -2.177 -32.274 1.00 96.25 139 TRP A C 1
ATOM 1033 O O . TRP A 1 139 ? 21.448 -2.637 -31.166 1.00 96.25 139 TRP A O 1
ATOM 1043 N N . ASP A 1 140 ? 22.284 -0.991 -32.459 1.00 96.88 140 ASP A N 1
ATOM 1044 C CA . ASP A 1 140 ? 22.813 -0.162 -31.386 1.00 96.88 140 ASP A CA 1
ATOM 1045 C C . ASP A 1 140 ? 22.297 1.267 -31.499 1.00 96.88 140 ASP A C 1
ATOM 1047 O O . ASP A 1 140 ? 22.282 1.865 -32.577 1.00 96.88 140 ASP A O 1
ATOM 1051 N N . PHE A 1 141 ? 21.947 1.839 -30.354 1.00 97.00 141 PHE A N 1
ATOM 1052 C CA . PHE A 1 141 ? 21.672 3.256 -30.201 1.00 97.00 141 PHE A CA 1
ATOM 1053 C C . PHE A 1 141 ? 22.294 3.774 -28.911 1.00 97.00 141 PHE A C 1
ATOM 1055 O O . PHE A 1 141 ? 22.247 3.124 -27.869 1.00 97.00 141 PHE A O 1
ATOM 1062 N N . ARG A 1 142 ? 22.838 4.988 -28.970 1.00 96.81 142 ARG A N 1
ATOM 1063 C CA . ARG A 1 142 ? 23.296 5.735 -27.800 1.00 96.81 142 ARG A CA 1
ATOM 1064 C C . ARG A 1 142 ? 23.087 7.219 -28.039 1.00 96.81 142 ARG A C 1
ATOM 1066 O O . ARG A 1 142 ? 23.525 7.726 -29.072 1.00 96.81 142 ARG A O 1
ATOM 1073 N N . GLY A 1 143 ? 22.475 7.908 -27.085 1.00 95.19 143 GLY A N 1
ATOM 1074 C CA . GLY A 1 143 ? 22.319 9.357 -27.147 1.00 95.19 143 GLY A CA 1
ATOM 1075 C C . GLY A 1 143 ? 21.688 9.957 -25.889 1.00 95.19 143 GLY A C 1
ATOM 1076 O O . GLY A 1 143 ? 21.082 9.225 -25.099 1.00 95.19 143 GLY A O 1
ATOM 1077 N N . PRO A 1 144 ? 21.833 11.278 -25.685 1.00 95.94 144 PRO A N 1
ATOM 1078 C CA . PRO A 1 144 ? 21.085 12.009 -24.669 1.00 95.94 144 PRO A CA 1
ATOM 1079 C C . PRO A 1 144 ? 19.577 11.976 -24.942 1.00 95.94 144 PRO A C 1
ATOM 1081 O O . PRO A 1 144 ? 19.133 11.947 -26.094 1.00 95.94 144 PRO A O 1
ATOM 1084 N N . VAL A 1 145 ? 18.791 12.025 -23.872 1.00 95.75 145 VAL A N 1
ATOM 1085 C CA . VAL A 1 145 ? 17.354 12.297 -23.906 1.00 95.75 145 VAL A CA 1
ATOM 1086 C C . VAL A 1 145 ? 17.168 13.792 -24.133 1.00 95.75 145 VAL A C 1
ATOM 1088 O O . VAL A 1 145 ? 17.592 14.614 -23.331 1.00 95.75 145 VAL A O 1
ATOM 1091 N N . VAL A 1 146 ? 16.550 14.144 -25.255 1.00 94.50 146 VAL A N 1
ATOM 1092 C CA . VAL A 1 146 ? 16.326 15.536 -25.669 1.00 94.50 146 VAL A CA 1
ATOM 1093 C C . VAL A 1 146 ? 14.908 16.018 -25.360 1.00 94.50 146 VAL A C 1
ATOM 1095 O O . VAL A 1 146 ? 14.666 17.220 -25.329 1.00 94.50 146 VAL A O 1
ATOM 1098 N N . GLU A 1 147 ? 13.970 15.094 -25.130 1.00 94.31 147 GLU A N 1
ATOM 1099 C CA . GLU A 1 147 ? 12.597 15.370 -24.687 1.00 94.31 147 GLU A CA 1
ATOM 1100 C C . GLU A 1 147 ? 12.134 14.271 -23.727 1.00 94.31 147 GLU A C 1
ATOM 1102 O O . GLU A 1 147 ? 12.381 13.096 -23.986 1.00 94.31 147 GLU A O 1
ATOM 1107 N N . GLY A 1 148 ? 11.405 14.627 -22.668 1.00 93.31 148 GLY A N 1
ATOM 1108 C CA . GLY A 1 148 ? 10.990 13.679 -21.629 1.00 93.31 148 GLY A CA 1
ATOM 1109 C C . GLY A 1 148 ? 12.035 13.529 -20.525 1.00 93.31 148 GLY A C 1
ATOM 1110 O O . GLY A 1 148 ? 12.836 14.438 -20.324 1.00 93.31 148 GLY A O 1
ATOM 1111 N N . ASN A 1 149 ? 11.986 12.421 -19.786 1.00 94.44 149 ASN A N 1
ATOM 1112 C CA . ASN A 1 149 ? 12.858 12.192 -18.634 1.00 94.44 149 ASN A CA 1
ATOM 1113 C C . ASN A 1 149 ? 13.064 10.698 -18.336 1.00 94.44 149 ASN A C 1
ATOM 1115 O O . ASN A 1 149 ? 12.285 9.843 -18.777 1.00 94.44 149 ASN A O 1
ATOM 1119 N N . ILE A 1 150 ? 14.097 10.409 -17.552 1.00 95.38 150 ILE A N 1
ATOM 1120 C CA . ILE A 1 150 ? 14.418 9.129 -16.925 1.00 95.38 150 ILE A CA 1
ATOM 1121 C C . ILE A 1 150 ? 14.546 9.386 -15.421 1.00 95.38 150 ILE A C 1
ATOM 1123 O O . ILE A 1 150 ? 15.352 10.196 -14.999 1.00 95.38 150 ILE A O 1
ATOM 1127 N N . GLU A 1 151 ? 13.755 8.688 -14.612 1.00 95.06 151 GLU A N 1
ATOM 1128 C CA . GLU A 1 151 ? 13.869 8.668 -13.152 1.00 95.06 151 GLU A CA 1
ATOM 1129 C C . GLU A 1 151 ? 14.470 7.325 -12.734 1.00 95.06 151 GLU A C 1
ATOM 1131 O O . GLU A 1 151 ? 13.860 6.271 -12.957 1.00 95.06 151 GLU A O 1
ATOM 1136 N N . VAL A 1 152 ? 15.644 7.354 -12.103 1.00 95.00 152 VAL A N 1
ATOM 1137 C CA . VAL A 1 152 ? 16.216 6.196 -11.406 1.00 95.00 152 VAL A CA 1
ATOM 1138 C C . VAL A 1 152 ? 15.940 6.347 -9.918 1.00 95.00 152 VAL A C 1
ATOM 1140 O O . VAL A 1 152 ? 16.300 7.342 -9.297 1.00 95.00 152 VAL A O 1
ATOM 1143 N N . PHE A 1 153 ? 15.310 5.342 -9.313 1.00 93.06 153 PHE A N 1
ATOM 1144 C CA . PHE A 1 153 ? 14.840 5.451 -7.936 1.00 93.06 153 PHE A CA 1
ATOM 1145 C C . PHE A 1 153 ? 15.208 4.251 -7.075 1.00 93.06 153 PHE A C 1
ATOM 1147 O O . PHE A 1 153 ? 15.326 3.112 -7.534 1.00 93.06 153 PHE A O 1
ATOM 1154 N N . VAL A 1 154 ? 15.302 4.530 -5.776 1.00 92.12 154 VAL A N 1
ATOM 1155 C CA . VAL A 1 154 ? 15.305 3.538 -4.705 1.00 92.12 154 VAL A CA 1
ATOM 1156 C C . VAL A 1 154 ? 14.267 3.948 -3.686 1.00 92.12 154 VAL A C 1
ATOM 1158 O O . VAL A 1 154 ? 14.277 5.076 -3.198 1.00 92.12 154 VAL A O 1
ATOM 1161 N N . ARG A 1 155 ? 13.357 3.036 -3.366 1.00 88.38 155 ARG A N 1
ATOM 1162 C CA . ARG A 1 155 ? 12.292 3.256 -2.394 1.00 88.38 155 ARG A CA 1
ATOM 1163 C C . ARG A 1 155 ? 12.229 2.068 -1.456 1.00 88.38 155 ARG A C 1
ATOM 1165 O O . ARG A 1 155 ? 12.381 0.923 -1.874 1.00 88.38 155 ARG A O 1
ATOM 1172 N N . ARG A 1 156 ? 11.989 2.334 -0.178 1.00 85.38 156 ARG A N 1
ATOM 1173 C CA . ARG A 1 156 ? 11.644 1.286 0.777 1.00 85.38 156 ARG A CA 1
ATOM 1174 C C . ARG A 1 156 ? 10.125 1.168 0.791 1.00 85.38 156 ARG A C 1
ATOM 1176 O O . ARG A 1 156 ? 9.433 2.154 1.011 1.00 85.38 156 ARG A O 1
ATOM 1183 N N . HIS A 1 157 ? 9.607 -0.021 0.512 1.00 79.31 157 HIS A N 1
ATOM 1184 C CA . HIS A 1 157 ? 8.188 -0.313 0.645 1.00 79.31 157 HIS A CA 1
ATOM 1185 C C . HIS A 1 157 ? 8.015 -1.287 1.797 1.00 79.31 157 HIS A C 1
ATOM 1187 O O . HIS A 1 157 ? 8.492 -2.415 1.728 1.00 79.31 157 HIS A O 1
ATOM 1193 N N . CYS A 1 158 ? 7.373 -0.833 2.862 1.00 75.25 158 CYS A N 1
ATOM 1194 C CA . CYS A 1 158 ? 7.043 -1.674 3.998 1.00 75.25 158 CYS A CA 1
ATOM 1195 C C . CYS A 1 158 ? 5.527 -1.756 4.104 1.00 75.25 158 CYS A C 1
ATOM 1197 O O . CYS A 1 158 ? 4.844 -0.728 4.034 1.00 75.25 158 CYS A O 1
ATOM 1199 N N . GLU A 1 159 ? 5.008 -2.961 4.294 1.00 74.19 159 GLU A N 1
ATOM 1200 C CA . GLU A 1 159 ? 3.581 -3.151 4.517 1.00 74.19 159 GLU A CA 1
ATOM 1201 C C . GLU A 1 159 ? 3.171 -2.512 5.849 1.00 74.19 159 GLU A C 1
ATOM 1203 O O . GLU A 1 159 ? 3.881 -2.584 6.858 1.00 74.19 159 GLU A O 1
ATOM 1208 N N . CYS A 1 160 ? 2.036 -1.812 5.853 1.00 80.50 160 CYS A N 1
ATOM 1209 C CA . CYS A 1 160 ? 1.490 -1.255 7.083 1.00 80.50 160 CYS A CA 1
ATOM 1210 C C . CYS A 1 160 ? 0.851 -2.381 7.891 1.00 80.50 160 CYS A C 1
ATOM 1212 O O . CYS A 1 160 ? -0.081 -3.020 7.412 1.00 80.50 160 CYS A O 1
ATOM 1214 N N . GLN A 1 161 ? 1.257 -2.547 9.145 1.00 85.69 161 GLN A N 1
ATOM 1215 C CA . GLN A 1 161 ? 0.568 -3.463 10.044 1.00 85.69 161 GLN A CA 1
ATOM 1216 C C . GLN A 1 161 ? -0.733 -2.816 10.520 1.00 85.69 161 GLN A C 1
ATOM 1218 O O . GLN A 1 161 ? -0.730 -1.730 11.109 1.00 85.69 161 GLN A O 1
ATOM 1223 N N . VAL A 1 162 ? -1.851 -3.484 10.260 1.00 90.31 162 VAL A N 1
ATOM 1224 C CA . VAL A 1 162 ? -3.182 -3.093 10.720 1.00 90.31 162 VAL A CA 1
ATOM 1225 C C . VAL A 1 162 ? -3.646 -4.103 11.754 1.00 90.31 162 VAL A C 1
ATOM 1227 O O . VAL A 1 162 ? -3.802 -5.277 11.448 1.00 90.31 162 VAL A O 1
ATOM 1230 N N . GLN A 1 163 ? -3.904 -3.647 12.970 1.00 94.38 163 GLN A N 1
ATOM 1231 C CA . GLN A 1 163 ? -4.571 -4.417 14.016 1.00 94.38 163 GLN A CA 1
ATOM 1232 C C . GLN A 1 163 ? -5.985 -3.873 14.189 1.00 94.38 163 GLN A C 1
ATOM 1234 O O . GLN A 1 163 ? -6.196 -2.661 14.094 1.00 94.38 163 GLN A O 1
ATOM 1239 N N . PHE A 1 164 ? -6.956 -4.740 14.452 1.00 96.38 164 PHE A N 1
ATOM 1240 C CA . PHE A 1 164 ? -8.334 -4.317 14.654 1.00 96.38 164 PHE A CA 1
ATOM 1241 C C . PHE A 1 164 ? -9.072 -5.181 15.673 1.00 96.38 164 PHE A C 1
ATOM 1243 O O . PHE A 1 164 ? -8.776 -6.360 15.857 1.00 96.38 164 PHE A O 1
ATOM 1250 N N . ALA A 1 165 ? -10.069 -4.571 16.304 1.00 97.81 165 ALA A N 1
ATOM 1251 C CA . ALA A 1 165 ? -11.082 -5.249 17.089 1.00 97.81 165 ALA A CA 1
ATOM 1252 C C . ALA A 1 165 ? -12.444 -4.664 16.712 1.00 97.81 165 ALA A C 1
ATOM 1254 O O . ALA A 1 165 ? -12.653 -3.450 16.777 1.00 97.81 165 ALA A O 1
ATOM 1255 N N . ARG A 1 166 ? -13.374 -5.525 16.309 1.00 98.25 166 ARG A N 1
ATOM 1256 C CA . ARG A 1 166 ? -14.739 -5.144 15.935 1.00 98.25 166 ARG A CA 1
ATOM 1257 C C . ARG A 1 166 ? -15.724 -6.007 16.677 1.00 98.25 166 ARG A C 1
ATOM 1259 O O . ARG A 1 166 ? -15.477 -7.188 16.870 1.00 98.25 166 ARG A O 1
ATOM 1266 N N . GLY A 1 167 ? -16.857 -5.444 17.054 1.00 97.88 167 GLY A N 1
ATOM 1267 C CA . GLY A 1 167 ? -17.891 -6.258 17.658 1.00 97.88 167 GLY A CA 1
ATOM 1268 C C . GLY A 1 167 ? -19.198 -5.523 17.801 1.00 97.88 167 GLY A C 1
ATOM 1269 O O . GLY A 1 167 ? -19.242 -4.326 18.083 1.00 97.88 167 GLY A O 1
ATOM 1270 N N . ARG A 1 168 ? -20.280 -6.271 17.628 1.00 98.44 168 ARG A N 1
ATOM 1271 C CA . ARG A 1 168 ? -21.640 -5.788 17.832 1.00 98.44 168 ARG A CA 1
ATOM 1272 C C . ARG A 1 168 ? -22.479 -6.923 18.365 1.00 98.44 168 ARG A C 1
ATOM 1274 O O . ARG A 1 168 ? -22.603 -7.962 17.722 1.00 98.44 168 ARG A O 1
ATOM 1281 N N . GLY A 1 169 ? -23.132 -6.699 19.496 1.00 98.06 169 GLY A N 1
ATOM 1282 C CA . GLY A 1 169 ? -23.913 -7.766 20.088 1.00 98.06 169 GLY A CA 1
ATOM 1283 C C . GLY A 1 169 ? -24.570 -7.436 21.410 1.00 98.06 169 GLY A C 1
ATOM 1284 O O . GLY A 1 169 ? -24.760 -6.281 21.795 1.00 98.06 169 GLY A O 1
ATOM 1285 N N . VAL A 1 170 ? -24.961 -8.510 22.084 1.00 98.25 170 VAL A N 1
ATOM 1286 C CA . VAL A 1 170 ? -25.477 -8.529 23.443 1.00 98.25 170 VAL A CA 1
ATOM 1287 C C . VAL A 1 170 ? -24.642 -9.517 24.238 1.00 98.25 170 VAL A C 1
ATOM 1289 O O . VAL A 1 170 ? -24.555 -10.688 23.873 1.00 98.25 170 VAL A O 1
ATOM 1292 N N . ALA A 1 171 ? -24.065 -9.044 25.333 1.00 98.06 171 ALA A N 1
ATOM 1293 C CA . ALA A 1 171 ? -23.437 -9.879 26.338 1.00 98.06 171 ALA A CA 1
ATOM 1294 C C . ALA A 1 171 ? -24.394 -10.118 27.509 1.00 98.06 171 ALA A C 1
ATOM 1296 O O . ALA A 1 171 ? -25.284 -9.303 27.768 1.00 98.06 171 ALA A O 1
ATOM 1297 N N . ALA A 1 172 ? -24.209 -11.230 28.211 1.00 97.69 172 ALA A N 1
ATOM 1298 C CA . ALA A 1 172 ? -24.851 -11.519 29.483 1.00 97.69 172 ALA A CA 1
ATOM 1299 C C . ALA A 1 172 ? -23.780 -11.825 30.538 1.00 97.69 172 ALA A C 1
ATOM 1301 O O . ALA A 1 172 ? -22.837 -12.574 30.277 1.00 97.69 172 ALA A O 1
ATOM 1302 N N . ASN A 1 173 ? -23.928 -11.242 31.729 1.00 96.38 173 ASN A N 1
ATOM 1303 C CA . ASN A 1 173 ? -23.082 -11.565 32.878 1.00 96.38 173 ASN A CA 1
ATOM 1304 C C . ASN A 1 173 ? -23.676 -12.716 33.710 1.00 96.38 173 ASN A C 1
ATOM 1306 O O . ASN A 1 173 ? -24.769 -13.209 33.422 1.00 96.38 173 ASN A O 1
ATOM 1310 N N . GLU A 1 174 ? -22.985 -13.114 34.780 1.00 94.38 174 GLU A N 1
ATOM 1311 C CA . GLU A 1 174 ? -23.418 -14.194 35.685 1.00 94.38 174 GLU A CA 1
ATOM 1312 C C . GLU A 1 174 ? -24.802 -13.944 36.311 1.00 94.38 174 GLU A C 1
ATOM 1314 O O . GLU A 1 174 ? -25.579 -14.874 36.521 1.00 94.38 174 GLU A O 1
ATOM 1319 N N . ASN A 1 175 ? -25.162 -12.674 36.518 1.00 94.06 175 ASN A N 1
ATOM 1320 C CA . ASN A 1 175 ? -26.466 -12.255 37.038 1.00 94.06 175 ASN A CA 1
ATOM 1321 C C . ASN A 1 175 ? -27.564 -12.203 35.959 1.00 94.06 175 ASN A C 1
ATOM 1323 O O . ASN A 1 175 ? -28.649 -11.678 36.210 1.00 94.06 175 ASN A O 1
ATOM 1327 N N . ARG A 1 176 ? -27.297 -12.705 34.744 1.00 92.81 176 ARG A N 1
ATOM 1328 C CA . ARG A 1 176 ? -28.184 -12.631 33.566 1.00 92.81 176 ARG A CA 1
ATOM 1329 C C . ARG A 1 176 ? -28.543 -11.200 33.155 1.00 92.81 176 ARG A C 1
ATOM 1331 O O . ARG A 1 176 ? -29.542 -10.970 32.466 1.00 92.81 176 ARG A O 1
ATOM 1338 N N . GLN A 1 177 ? -27.730 -10.226 33.555 1.00 96.00 177 GLN A N 1
ATOM 1339 C CA . GLN A 1 177 ? -27.880 -8.855 33.105 1.00 96.00 177 GLN A CA 1
ATOM 1340 C C . GLN A 1 177 ? -27.331 -8.731 31.688 1.00 96.00 177 GLN A C 1
ATOM 1342 O O . GLN A 1 177 ? -26.146 -8.969 31.428 1.00 96.00 177 GLN A O 1
ATOM 1347 N N . HIS A 1 178 ? -28.208 -8.318 30.781 1.00 97.31 178 HIS A N 1
ATOM 1348 C CA . HIS A 1 178 ? -27.868 -8.132 29.383 1.00 97.31 178 HIS A CA 1
ATOM 1349 C C . HIS A 1 178 ? -27.287 -6.741 29.150 1.00 97.31 178 HIS A C 1
ATOM 1351 O O . HIS A 1 178 ? -27.818 -5.746 29.650 1.00 97.31 178 HIS A O 1
ATOM 1357 N N . ALA A 1 179 ? -26.237 -6.671 28.342 1.00 98.25 179 ALA A N 1
ATOM 1358 C CA . ALA A 1 179 ? -25.672 -5.419 27.880 1.00 98.25 179 ALA A CA 1
ATOM 1359 C C . ALA A 1 179 ? -25.463 -5.445 26.368 1.00 98.25 179 ALA A C 1
ATOM 1361 O O . ALA A 1 179 ? -24.854 -6.367 25.835 1.00 98.25 179 ALA A O 1
ATOM 1362 N N . ALA A 1 180 ? -25.964 -4.426 25.677 1.00 98.56 180 ALA A N 1
ATOM 1363 C CA . ALA A 1 180 ? -25.673 -4.221 24.267 1.00 98.56 180 ALA A CA 1
ATOM 1364 C C . ALA A 1 180 ? -24.322 -3.515 24.116 1.00 98.56 180 ALA A C 1
ATOM 1366 O O . ALA A 1 180 ? -24.047 -2.559 24.846 1.00 98.56 180 ALA A O 1
ATOM 1367 N N . PHE A 1 181 ? -23.520 -3.943 23.146 1.00 98.62 181 PHE A N 1
ATOM 1368 C CA . PHE A 1 181 ? -22.243 -3.320 22.810 1.00 98.62 181 PHE A CA 1
ATOM 1369 C C . PHE A 1 181 ? -22.092 -3.142 21.296 1.00 98.62 181 PHE A C 1
ATOM 1371 O O . PHE A 1 181 ? -22.678 -3.891 20.511 1.00 98.62 181 PHE A O 1
ATOM 1378 N N . ASP A 1 182 ? -21.321 -2.133 20.904 1.00 98.56 182 ASP A N 1
ATOM 1379 C CA . ASP A 1 182 ? -20.923 -1.853 19.522 1.00 98.56 182 ASP A CA 1
ATOM 1380 C C . ASP A 1 182 ? -19.560 -1.156 19.534 1.00 98.56 182 ASP A C 1
ATOM 1382 O O . ASP A 1 182 ? -19.386 -0.169 20.252 1.00 98.56 182 ASP A O 1
ATOM 1386 N N . PHE A 1 183 ? -18.594 -1.664 18.776 1.00 98.50 183 PHE A N 1
ATOM 1387 C CA . PHE A 1 183 ? -17.280 -1.050 18.630 1.00 98.50 183 PHE A CA 1
ATOM 1388 C C . PHE A 1 183 ? -16.611 -1.411 17.308 1.00 98.50 183 PHE A C 1
ATOM 1390 O O . PHE A 1 183 ? -16.823 -2.484 16.743 1.00 98.50 183 PHE A O 1
ATOM 1397 N N . ASP A 1 184 ? -15.765 -0.498 16.853 1.00 97.88 184 ASP A N 1
ATOM 1398 C CA . ASP A 1 184 ? -14.845 -0.678 15.733 1.00 97.88 184 ASP A CA 1
ATOM 1399 C C . ASP A 1 184 ? -13.585 0.100 16.093 1.00 97.88 184 ASP A C 1
ATOM 1401 O O . ASP A 1 184 ? -13.647 1.320 16.254 1.00 97.88 184 ASP A O 1
ATOM 1405 N N . VAL A 1 185 ? -12.488 -0.615 16.326 1.00 97.69 185 VAL A N 1
ATOM 1406 C CA . VAL A 1 185 ? -11.203 -0.066 16.761 1.00 97.69 185 VAL A CA 1
ATOM 1407 C C . VAL A 1 185 ? -10.124 -0.569 15.823 1.00 97.69 185 VAL A C 1
ATOM 1409 O O . VAL A 1 185 ? -10.030 -1.768 15.563 1.00 97.69 185 VAL A O 1
ATOM 1412 N N . VAL A 1 186 ? -9.305 0.351 15.320 1.00 95.88 186 VAL A N 1
ATOM 1413 C CA . VAL A 1 186 ? -8.231 0.060 14.373 1.00 95.88 186 VAL A CA 1
ATOM 1414 C C . VAL A 1 186 ? -6.970 0.806 14.795 1.00 95.88 186 VAL A C 1
ATOM 1416 O O . VAL A 1 186 ? -7.004 2.008 15.057 1.00 95.88 186 VAL A O 1
ATOM 1419 N N . SER A 1 187 ? -5.846 0.094 14.815 1.00 93.81 187 SER A N 1
ATOM 1420 C CA . SER A 1 187 ? -4.500 0.667 14.863 1.00 93.81 187 SER A CA 1
ATOM 1421 C C . SER A 1 187 ? -3.784 0.341 13.567 1.00 93.81 187 SER A C 1
ATOM 1423 O O . SER A 1 187 ? -3.751 -0.812 13.139 1.00 93.81 187 SER A O 1
ATOM 1425 N N . ARG A 1 188 ? -3.195 1.358 12.950 1.00 91.06 188 ARG A N 1
ATOM 1426 C CA . ARG A 1 188 ? -2.368 1.231 11.757 1.00 91.06 188 ARG A CA 1
ATOM 1427 C C . ARG A 1 188 ? -0.977 1.767 12.057 1.00 91.06 188 ARG A C 1
ATOM 1429 O O . ARG A 1 188 ? -0.817 2.925 12.435 1.00 91.06 188 ARG A O 1
ATOM 1436 N N . ARG A 1 189 ? 0.032 0.926 11.843 1.00 87.00 189 ARG A N 1
ATOM 1437 C CA . ARG A 1 189 ? 1.448 1.266 12.002 1.00 87.00 189 ARG A CA 1
ATOM 1438 C C . ARG A 1 189 ? 2.153 1.118 10.660 1.00 87.00 189 ARG A C 1
ATOM 1440 O O . ARG A 1 189 ? 2.279 0.014 10.137 1.00 87.00 189 ARG A O 1
ATOM 1447 N N . CYS A 1 190 ? 2.599 2.240 10.106 1.00 82.25 190 CYS A N 1
ATOM 1448 C CA . CYS A 1 190 ? 3.429 2.284 8.904 1.00 82.25 190 CYS A CA 1
ATOM 1449 C C . CYS A 1 190 ? 4.799 2.878 9.286 1.00 82.25 190 CYS A C 1
ATOM 1451 O O . CYS A 1 190 ? 4.817 3.796 10.102 1.00 82.25 190 CYS A O 1
ATOM 1453 N N . PRO A 1 191 ? 5.935 2.431 8.721 1.00 73.56 191 PRO A N 1
ATOM 1454 C CA . PRO A 1 191 ? 7.263 2.827 9.223 1.00 73.56 191 PRO A CA 1
ATOM 1455 C C . PRO A 1 191 ? 7.603 4.313 9.118 1.00 73.56 191 PRO A C 1
ATOM 1457 O O . PRO A 1 191 ? 8.440 4.804 9.866 1.00 73.56 191 PRO A O 1
ATOM 1460 N N . GLU A 1 192 ? 6.951 5.028 8.206 1.00 77.06 192 GLU A N 1
ATOM 1461 C CA . GLU A 1 192 ? 7.193 6.452 7.944 1.00 77.06 192 GLU A CA 1
ATOM 1462 C C . GLU A 1 192 ? 6.032 7.340 8.413 1.00 77.06 192 GLU A C 1
ATOM 1464 O O . GLU A 1 192 ? 5.976 8.523 8.083 1.00 77.06 192 GLU A O 1
ATOM 1469 N N . GLN A 1 193 ? 5.065 6.777 9.145 1.00 77.06 193 GLN A N 1
ATOM 1470 C CA . GLN A 1 193 ? 3.898 7.512 9.624 1.00 77.06 193 GLN A CA 1
ATOM 1471 C C . GLN A 1 193 ? 3.740 7.330 11.124 1.00 77.06 193 GLN A C 1
ATOM 1473 O O . GLN A 1 193 ? 3.994 6.256 11.671 1.00 77.06 193 GLN A O 1
ATOM 1478 N N . GLU A 1 194 ? 3.264 8.379 11.788 1.00 81.31 194 GLU A N 1
ATOM 1479 C CA . GLU A 1 194 ? 2.816 8.249 13.167 1.00 81.31 194 GLU A CA 1
ATOM 1480 C C . GLU A 1 194 ? 1.727 7.167 13.257 1.00 81.31 194 GLU A C 1
ATOM 1482 O O . GLU A 1 194 ? 0.878 7.077 12.359 1.00 81.31 194 GLU A O 1
ATOM 1487 N N . PRO A 1 195 ? 1.739 6.329 14.313 1.00 83.44 195 PRO A N 1
ATOM 1488 C CA . PRO A 1 195 ? 0.701 5.335 14.527 1.00 83.44 195 PRO A CA 1
ATOM 1489 C C . PRO A 1 195 ? -0.682 5.979 14.473 1.00 83.44 195 PRO A C 1
ATOM 1491 O O . PRO A 1 195 ? -1.007 6.863 15.266 1.00 83.44 195 PRO A O 1
ATOM 1494 N N . GLN A 1 196 ? -1.506 5.519 13.538 1.00 90.06 196 GLN A N 1
ATOM 1495 C CA . GLN A 1 196 ? -2.876 5.984 13.416 1.00 90.06 196 GLN A CA 1
ATOM 1496 C C . GLN A 1 196 ? -3.753 5.090 14.274 1.00 90.06 196 GLN A C 1
ATOM 1498 O O . GLN A 1 196 ? -3.848 3.885 14.040 1.00 90.06 196 GLN A O 1
ATOM 1503 N N . LEU A 1 197 ? -4.393 5.696 15.262 1.00 93.69 197 LEU A N 1
ATOM 1504 C CA . LEU A 1 197 ? -5.353 5.041 16.127 1.00 93.69 197 LEU A CA 1
ATOM 1505 C C . LEU A 1 197 ? -6.714 5.688 15.924 1.00 93.69 197 LEU A C 1
ATOM 1507 O O . LEU A 1 197 ? -6.837 6.912 15.926 1.00 93.69 197 LEU A O 1
ATOM 1511 N N . GLY A 1 198 ? -7.734 4.862 15.748 1.00 93.44 198 GLY A N 1
ATOM 1512 C CA . GLY A 1 198 ? -9.097 5.334 15.604 1.00 93.44 198 GLY A CA 1
ATOM 1513 C C . GLY A 1 198 ? -10.093 4.292 16.066 1.00 93.44 198 GLY A C 1
ATOM 1514 O O . GLY A 1 198 ? -9.794 3.099 16.151 1.00 93.44 198 GLY A O 1
ATOM 1515 N N . GLY A 1 199 ? -11.293 4.763 16.366 1.00 95.50 199 GLY A N 1
ATOM 1516 C CA . GLY A 1 199 ? -12.397 3.894 16.708 1.00 95.50 199 GLY A CA 1
ATOM 1517 C C . GLY A 1 199 ? -13.284 4.452 17.795 1.00 95.50 199 GLY A C 1
ATOM 1518 O O . GLY A 1 199 ? -12.951 5.425 18.468 1.00 95.50 199 GLY A O 1
ATOM 1519 N N . GLN A 1 200 ? -14.412 3.781 17.968 1.00 97.50 200 GLN A N 1
ATOM 1520 C CA . GLN A 1 200 ? -15.450 4.159 18.913 1.00 97.50 200 GLN A CA 1
ATOM 1521 C C . GLN A 1 200 ? -15.943 2.939 19.680 1.00 97.50 200 GLN A C 1
ATOM 1523 O O . GLN A 1 200 ? -15.820 1.801 19.228 1.00 97.50 200 GLN A O 1
ATOM 1528 N N . PHE A 1 201 ? -16.549 3.195 20.832 1.00 98.56 201 PHE A N 1
ATOM 1529 C CA . PHE A 1 201 ? -17.170 2.175 21.659 1.00 98.56 201 PHE A CA 1
ATOM 1530 C C . PHE A 1 201 ? -18.474 2.688 22.256 1.00 98.56 201 PHE A C 1
ATOM 1532 O O . PHE A 1 201 ? -18.536 3.776 22.833 1.00 98.56 201 PHE A O 1
ATOM 1539 N N . GLY A 1 202 ? -19.513 1.870 22.147 1.00 98.38 202 GLY A N 1
ATOM 1540 C CA . GLY A 1 202 ? -20.803 2.059 22.779 1.00 98.38 202 GLY A CA 1
ATOM 1541 C C . GLY A 1 202 ? -21.164 0.847 23.624 1.00 98.38 202 GLY A C 1
ATOM 1542 O O . GLY A 1 202 ? -21.042 -0.292 23.186 1.00 98.38 202 GLY A O 1
ATOM 1543 N N . PHE A 1 203 ? -21.672 1.101 24.824 1.00 98.69 203 PHE A N 1
ATOM 1544 C CA . PHE A 1 203 ? -22.150 0.070 25.734 1.00 98.69 203 PHE A CA 1
ATOM 1545 C C . PHE A 1 203 ? -23.412 0.535 26.438 1.00 98.69 203 PHE A C 1
ATOM 1547 O O . PHE A 1 203 ? -23.491 1.684 26.872 1.00 98.69 203 PHE A O 1
ATOM 1554 N N . ARG A 1 204 ? -24.414 -0.335 26.549 1.00 98.38 204 ARG A N 1
ATOM 1555 C CA . ARG A 1 204 ? -25.689 -0.019 27.198 1.00 98.38 204 ARG A CA 1
ATOM 1556 C C . ARG A 1 204 ? -26.165 -1.196 28.019 1.00 98.38 204 ARG A C 1
ATOM 1558 O O . ARG A 1 204 ? -26.277 -2.300 27.503 1.00 98.38 204 ARG A O 1
ATOM 1565 N N . THR A 1 205 ? -26.526 -0.940 29.264 1.00 97.44 205 THR A N 1
ATOM 1566 C CA . THR A 1 205 ? -27.125 -1.936 30.150 1.00 97.44 205 THR A CA 1
ATOM 1567 C C . THR A 1 205 ? -28.266 -1.317 30.945 1.00 97.44 205 THR A C 1
ATOM 1569 O O . THR A 1 205 ? -28.327 -0.097 31.128 1.00 97.44 205 THR A O 1
ATOM 1572 N N . ALA A 1 206 ? -29.186 -2.153 31.408 1.00 93.25 206 ALA A N 1
ATOM 1573 C CA . ALA A 1 206 ? -30.271 -1.753 32.289 1.00 93.25 206 ALA A CA 1
ATOM 1574 C C . ALA A 1 206 ? -30.330 -2.684 33.503 1.00 93.25 206 ALA A C 1
ATOM 1576 O O . ALA A 1 206 ? -30.029 -3.874 33.403 1.00 93.25 206 ALA A O 1
ATOM 1577 N N . SER A 1 207 ? -30.711 -2.137 34.653 1.00 87.38 207 SER A N 1
ATOM 1578 C CA . SER A 1 207 ? -31.125 -2.909 35.826 1.00 87.38 207 SER A CA 1
ATOM 1579 C C . SER A 1 207 ? -32.279 -2.190 36.508 1.00 87.38 207 SER A C 1
ATOM 1581 O O . SER A 1 207 ? -32.175 -0.992 36.787 1.00 87.38 207 SER A O 1
ATOM 1583 N N . ASP A 1 208 ? -33.345 -2.920 36.814 1.00 81.75 208 ASP A N 1
ATOM 1584 C CA . ASP A 1 208 ? -34.533 -2.437 37.519 1.00 81.75 208 ASP A CA 1
ATOM 1585 C C . ASP A 1 208 ? -35.046 -1.085 36.987 1.00 81.75 208 ASP A C 1
ATOM 1587 O O . ASP A 1 208 ? -35.704 -1.012 35.954 1.00 81.75 208 ASP A O 1
ATOM 1591 N N . ASN A 1 209 ? -34.714 0.005 37.685 1.00 82.94 209 ASN A N 1
ATOM 1592 C CA . ASN A 1 209 ? -35.171 1.369 37.417 1.00 82.94 209 ASN A CA 1
ATOM 1593 C C . ASN A 1 209 ? -34.073 2.292 36.865 1.00 82.94 209 ASN A C 1
ATOM 1595 O O . ASN A 1 209 ? -34.212 3.518 36.936 1.00 82.94 209 ASN A O 1
ATOM 1599 N N . ARG A 1 210 ? -32.951 1.738 36.391 1.00 91.62 210 ARG A N 1
ATOM 1600 C CA . ARG A 1 210 ? -31.812 2.509 35.886 1.00 91.62 210 ARG A CA 1
ATOM 1601 C C . ARG A 1 210 ? -31.287 1.932 34.578 1.00 91.62 210 ARG A C 1
ATOM 1603 O O . ARG A 1 210 ? -31.163 0.722 34.422 1.00 91.62 210 ARG A O 1
ATOM 1610 N N . SER A 1 211 ? -30.933 2.815 33.651 1.00 95.62 211 SER A N 1
ATOM 1611 C CA . SER A 1 211 ? -30.131 2.462 32.477 1.00 95.62 211 SER A CA 1
ATOM 1612 C C . SER A 1 211 ? -28.811 3.214 32.502 1.00 95.62 211 SER A C 1
ATOM 1614 O O . SER A 1 211 ? -28.754 4.367 32.932 1.00 95.62 211 SER A O 1
ATOM 1616 N N . LEU A 1 212 ? -27.757 2.546 32.051 1.00 97.44 212 LEU A N 1
ATOM 1617 C CA . LEU A 1 212 ? -26.420 3.092 31.888 1.00 97.44 212 LEU A CA 1
ATOM 1618 C C . LEU A 1 212 ? -26.039 2.977 30.415 1.00 97.44 212 LEU A C 1
ATOM 1620 O O . LEU A 1 212 ? -26.145 1.901 29.830 1.00 97.44 212 LEU A O 1
ATOM 1624 N N . SER A 1 213 ? -25.558 4.072 29.838 1.00 98.31 213 SER A N 1
ATOM 1625 C CA . SER A 1 213 ? -24.896 4.087 28.536 1.00 98.31 213 SER A CA 1
ATOM 1626 C C . SER A 1 213 ? -23.482 4.615 28.710 1.00 98.31 213 SER A C 1
ATOM 1628 O O . SER A 1 213 ? -23.322 5.672 29.305 1.00 98.31 213 SER A O 1
ATOM 1630 N N . ILE A 1 214 ? -22.479 3.937 28.169 1.00 98.69 214 ILE A N 1
ATOM 1631 C CA . ILE A 1 214 ? -21.097 4.420 28.084 1.00 98.69 214 ILE A CA 1
ATOM 1632 C C . ILE A 1 214 ? -20.775 4.619 26.608 1.00 98.69 214 ILE A C 1
ATOM 1634 O O . ILE A 1 214 ? -21.072 3.750 25.789 1.00 98.69 214 ILE A O 1
ATOM 1638 N N . MET A 1 215 ? -20.207 5.771 26.269 1.00 98.56 215 MET A N 1
ATOM 1639 C CA . MET A 1 215 ? -19.797 6.100 24.909 1.00 98.56 215 MET A CA 1
ATOM 1640 C C . MET A 1 215 ? -18.389 6.687 24.915 1.00 98.56 215 MET A C 1
ATOM 1642 O O . MET A 1 215 ? -18.133 7.678 25.597 1.00 98.56 215 MET A O 1
ATOM 1646 N N . MET A 1 216 ? -17.506 6.093 24.125 1.00 98.50 216 MET A N 1
ATOM 1647 C CA . MET A 1 216 ? -16.176 6.595 23.794 1.00 98.50 216 MET A CA 1
ATOM 1648 C C . MET A 1 216 ? -16.159 6.883 22.297 1.00 98.50 216 MET A C 1
ATOM 1650 O O . MET A 1 216 ? -16.451 5.991 21.503 1.00 98.50 216 MET A O 1
ATOM 1654 N N . ARG A 1 217 ? -15.878 8.131 21.921 1.00 96.69 217 ARG A N 1
ATOM 1655 C CA . ARG A 1 217 ? -15.863 8.551 20.510 1.00 96.69 217 ARG A CA 1
ATOM 1656 C C . ARG A 1 217 ? -14.521 8.315 19.840 1.00 96.69 217 ARG A C 1
ATOM 1658 O O . ARG A 1 217 ? -14.506 7.969 18.669 1.00 96.69 217 ARG A O 1
ATOM 1665 N N . ASP A 1 218 ? -13.453 8.480 20.612 1.00 94.69 218 ASP A N 1
ATOM 1666 C CA . ASP A 1 218 ? -12.082 8.392 20.141 1.00 94.69 218 ASP A CA 1
ATOM 1667 C C . ASP A 1 218 ? -11.307 7.459 21.072 1.00 94.69 218 ASP A C 1
ATOM 1669 O O . ASP A 1 218 ? -11.213 7.685 22.285 1.00 94.69 218 ASP A O 1
ATOM 1673 N N . VAL A 1 219 ? -10.778 6.380 20.504 1.00 96.88 219 VAL A N 1
ATOM 1674 C CA . VAL A 1 219 ? -9.869 5.468 21.201 1.00 96.88 219 VAL A CA 1
ATOM 1675 C C . VAL A 1 219 ? -8.530 6.176 21.415 1.00 96.88 219 VAL A C 1
ATOM 1677 O O . VAL A 1 219 ? -7.960 6.731 20.482 1.00 96.88 219 VAL A O 1
ATOM 1680 N N . ALA A 1 220 ? -8.007 6.125 22.639 1.00 95.75 220 ALA A N 1
ATOM 1681 C CA . ALA A 1 220 ? -6.709 6.703 22.995 1.00 95.75 220 ALA A CA 1
ATOM 1682 C C . ALA A 1 220 ? -5.604 5.647 23.154 1.00 95.75 220 ALA A C 1
ATOM 1684 O O . ALA A 1 220 ? -4.424 5.967 23.050 1.00 95.75 220 ALA A O 1
ATOM 1685 N N . ALA A 1 221 ? -5.974 4.390 23.412 1.00 95.25 221 ALA A N 1
ATOM 1686 C CA . ALA A 1 221 ? -5.051 3.263 23.479 1.00 95.25 221 ALA A CA 1
ATOM 1687 C C . ALA A 1 221 ? -5.706 1.999 22.916 1.00 95.25 221 ALA A C 1
ATOM 1689 O O . ALA A 1 221 ? -6.884 1.753 23.182 1.00 95.25 221 ALA A O 1
ATOM 1690 N N . PHE A 1 222 ? -4.937 1.198 22.178 1.00 96.25 222 PHE A N 1
ATOM 1691 C CA . PHE A 1 222 ? -5.351 -0.108 21.670 1.00 96.25 222 PHE A CA 1
ATOM 1692 C C . PHE A 1 222 ? -4.152 -1.046 21.547 1.00 96.25 222 PHE A C 1
ATOM 1694 O O . PHE A 1 222 ? -3.104 -0.668 21.021 1.00 96.25 222 PHE A O 1
ATOM 1701 N N . GLU A 1 223 ? -4.341 -2.271 22.017 1.00 93.62 223 GLU A N 1
ATOM 1702 C CA . GLU A 1 223 ? -3.395 -3.374 21.935 1.00 93.62 223 GLU A CA 1
ATOM 1703 C C . GLU A 1 223 ? -4.175 -4.648 21.597 1.00 93.62 223 GLU A C 1
ATOM 1705 O O . GLU A 1 223 ? -5.280 -4.859 22.103 1.00 93.62 223 GLU A O 1
ATOM 1710 N N . SER A 1 224 ? -3.608 -5.504 20.751 1.00 93.56 224 SER A N 1
ATOM 1711 C CA . SER A 1 224 ? -4.184 -6.809 20.422 1.00 93.56 224 SER A CA 1
ATOM 1712 C C . SER A 1 224 ? -3.109 -7.886 20.441 1.00 93.56 224 SER A C 1
ATOM 1714 O O . SER A 1 224 ? -2.003 -7.652 19.951 1.00 93.56 224 SER A O 1
ATOM 1716 N N . ASP A 1 225 ? -3.466 -9.060 20.947 1.00 90.19 225 ASP A N 1
ATOM 1717 C CA . ASP A 1 225 ? -2.625 -10.252 20.984 1.00 90.19 225 ASP A CA 1
ATOM 1718 C C . ASP A 1 225 ? -3.459 -11.486 20.616 1.00 90.19 225 ASP A C 1
ATOM 1720 O O . ASP A 1 225 ? -4.321 -11.935 21.382 1.00 90.19 225 ASP A O 1
ATOM 1724 N N . GLY A 1 226 ? -3.232 -11.991 19.401 1.00 89.12 226 GLY A N 1
ATOM 1725 C CA . GLY A 1 226 ? -4.009 -13.075 18.808 1.00 89.12 226 GLY A CA 1
ATOM 1726 C C . GLY A 1 226 ? -5.498 -12.744 18.783 1.00 89.12 226 GLY A C 1
ATOM 1727 O O . GLY A 1 226 ? -5.929 -11.813 18.106 1.00 89.12 226 GLY A O 1
ATOM 1728 N N . THR A 1 227 ? -6.268 -13.501 19.556 1.00 94.19 227 THR A N 1
ATOM 1729 C CA . THR A 1 227 ? -7.719 -13.357 19.687 1.00 94.19 227 THR A CA 1
ATOM 1730 C C . THR A 1 227 ? -8.166 -12.404 20.799 1.00 94.19 227 THR A C 1
ATOM 1732 O O . THR A 1 227 ? -9.359 -12.245 21.059 1.00 94.19 227 THR A O 1
ATOM 1735 N N . ASN A 1 228 ? -7.228 -11.761 21.493 1.00 96.06 228 ASN A N 1
ATOM 1736 C CA . ASN A 1 228 ? -7.522 -10.834 22.579 1.00 96.06 228 ASN A CA 1
ATOM 1737 C C . ASN A 1 228 ? -7.237 -9.400 22.154 1.00 96.06 228 ASN A C 1
ATOM 1739 O O . ASN A 1 228 ? -6.249 -9.118 21.479 1.00 96.06 228 ASN A O 1
ATOM 1743 N N . ALA A 1 229 ? -8.062 -8.471 22.620 1.00 97.44 229 ALA A N 1
ATOM 1744 C CA . ALA A 1 229 ? -7.829 -7.050 22.421 1.00 97.44 229 ALA A CA 1
ATOM 1745 C C . ALA A 1 229 ? -8.182 -6.240 23.666 1.00 97.44 229 ALA A C 1
ATOM 1747 O O . ALA A 1 229 ? -9.132 -6.547 24.386 1.00 97.44 229 ALA A O 1
ATOM 1748 N N . ALA A 1 230 ? -7.430 -5.170 23.899 1.00 97.81 230 ALA A N 1
ATOM 1749 C CA . ALA A 1 230 ? -7.690 -4.190 24.936 1.00 97.81 230 ALA A CA 1
ATOM 1750 C C . ALA A 1 230 ? -7.664 -2.785 24.337 1.00 97.81 230 ALA A C 1
ATOM 1752 O O . ALA A 1 230 ? -6.720 -2.418 23.644 1.00 97.81 230 ALA A O 1
ATOM 1753 N N . PHE A 1 231 ? -8.683 -1.980 24.622 1.00 98.38 231 PHE A N 1
ATOM 1754 C CA . PHE A 1 231 ? -8.735 -0.586 24.191 1.00 98.38 231 PHE A CA 1
ATOM 1755 C C . PHE A 1 231 ? -9.356 0.317 25.247 1.00 98.38 231 PHE A C 1
ATOM 1757 O O . PHE A 1 231 ? -10.058 -0.132 26.153 1.00 98.38 231 PHE A O 1
ATOM 1764 N N . GLY A 1 232 ? -9.105 1.615 25.144 1.00 98.00 232 GLY A N 1
ATOM 1765 C CA . GLY A 1 232 ? -9.686 2.578 26.065 1.00 98.00 232 GLY A CA 1
ATOM 1766 C C . GLY A 1 232 ? -9.422 4.022 25.690 1.00 98.00 232 GLY A C 1
ATOM 1767 O O . GLY A 1 232 ? -8.682 4.322 24.752 1.00 98.00 232 GLY A O 1
ATOM 1768 N N . GLY A 1 233 ? -10.046 4.918 26.442 1.00 97.88 233 GLY A N 1
ATOM 1769 C CA . GLY A 1 233 ? -9.984 6.347 26.180 1.00 97.88 233 GLY A CA 1
ATOM 1770 C C . GLY A 1 233 ? -11.036 7.151 26.941 1.00 97.88 233 GLY A C 1
ATOM 1771 O O . GLY A 1 233 ? -11.812 6.590 27.728 1.00 97.88 233 GLY A O 1
ATOM 1772 N N . PRO A 1 234 ? -11.045 8.480 26.738 1.00 98.12 234 PRO A N 1
ATOM 1773 C CA . PRO A 1 234 ? -12.037 9.373 27.318 1.00 98.12 234 PRO A CA 1
ATOM 1774 C C . PRO A 1 234 ? -13.452 8.977 26.895 1.00 98.12 234 PRO A C 1
ATOM 1776 O O . PRO A 1 234 ? -13.750 8.799 25.715 1.00 98.12 234 PRO A O 1
ATOM 1779 N N . ALA A 1 235 ? -14.343 8.857 27.871 1.00 98.38 235 ALA A N 1
ATOM 1780 C CA . ALA A 1 235 ? -15.701 8.395 27.652 1.00 98.38 235 ALA A CA 1
ATOM 1781 C C . ALA A 1 235 ? -16.709 9.171 28.499 1.00 98.38 235 ALA A C 1
ATOM 1783 O O . ALA A 1 235 ? -16.382 9.799 29.510 1.00 98.38 235 ALA A O 1
ATOM 1784 N N . VAL A 1 236 ? -17.969 9.082 28.088 1.00 98.38 236 VAL A N 1
ATOM 1785 C CA . VAL A 1 236 ? -19.108 9.665 28.790 1.00 98.38 236 VAL A CA 1
ATOM 1786 C C . VAL A 1 236 ? -20.070 8.555 29.187 1.00 98.38 236 VAL A C 1
ATOM 1788 O O . VAL A 1 236 ? -20.554 7.806 28.337 1.00 98.38 236 VAL A O 1
ATOM 1791 N N . ALA A 1 237 ? -20.359 8.469 30.481 1.00 98.06 237 ALA A N 1
ATOM 1792 C CA . ALA A 1 237 ? -21.404 7.630 31.037 1.00 98.06 237 ALA A CA 1
ATOM 1793 C C . ALA A 1 237 ? -22.679 8.458 31.258 1.00 98.06 237 ALA A C 1
ATOM 1795 O O . ALA A 1 237 ? -22.656 9.487 31.930 1.00 98.06 237 ALA A O 1
ATOM 1796 N N . VAL A 1 238 ? -23.806 7.994 30.726 1.00 98.06 238 VAL A N 1
ATOM 1797 C CA . VAL A 1 238 ? -25.136 8.574 30.936 1.00 98.06 238 VAL A CA 1
ATOM 1798 C C . VAL A 1 238 ? -25.975 7.583 31.726 1.00 98.06 238 VAL A C 1
ATOM 1800 O O . VAL A 1 238 ? -26.267 6.487 31.245 1.00 98.06 238 VAL A O 1
ATOM 1803 N N . ILE A 1 239 ? -26.381 7.979 32.929 1.00 96.38 239 ILE A N 1
ATOM 1804 C CA . ILE A 1 239 ? -27.266 7.207 33.801 1.00 96.38 239 ILE A CA 1
ATOM 1805 C C . ILE A 1 239 ? -28.650 7.840 33.745 1.00 96.38 239 ILE A C 1
ATOM 1807 O O . ILE A 1 239 ? -28.794 9.021 34.057 1.00 96.38 239 ILE A O 1
ATOM 1811 N N . ARG A 1 240 ? -29.672 7.065 33.383 1.00 95.75 240 ARG A N 1
ATOM 1812 C CA . ARG A 1 240 ? -31.075 7.496 33.461 1.00 95.75 240 ARG A CA 1
ATOM 1813 C C . ARG A 1 240 ? -31.785 6.717 34.555 1.00 95.75 240 ARG A C 1
ATOM 1815 O O . ARG A 1 240 ? -31.768 5.487 34.521 1.00 95.75 240 ARG A O 1
ATOM 1822 N N . SER A 1 241 ? -32.400 7.423 35.495 1.00 93.69 241 SER A N 1
ATOM 1823 C CA . SER A 1 241 ? -33.263 6.878 36.546 1.00 93.69 241 SER A CA 1
ATOM 1824 C C . SER A 1 241 ? -34.607 7.612 36.570 1.00 93.69 241 SER A C 1
ATOM 1826 O O . SER A 1 241 ? -34.839 8.534 35.787 1.00 93.69 241 SER A O 1
ATOM 1828 N N . ARG A 1 242 ? -35.499 7.223 37.490 1.00 89.00 242 ARG A N 1
ATOM 1829 C CA . ARG A 1 242 ? -36.745 7.965 37.758 1.00 89.00 242 ARG A CA 1
ATOM 1830 C C . ARG A 1 242 ? -36.492 9.392 38.258 1.00 89.00 242 ARG A C 1
ATOM 1832 O O . ARG A 1 242 ? -37.309 10.268 38.007 1.00 89.00 242 ARG A O 1
ATOM 1839 N N . ASP A 1 243 ? -35.357 9.613 38.917 1.00 88.19 243 ASP A N 1
ATOM 1840 C CA . ASP A 1 243 ? -34.981 10.895 39.528 1.00 88.19 243 ASP A CA 1
ATOM 1841 C C . ASP A 1 243 ? -34.325 11.859 38.524 1.00 88.19 243 ASP A C 1
ATOM 1843 O O . ASP A 1 243 ? -34.061 13.013 38.853 1.00 88.19 243 ASP A O 1
ATOM 1847 N N . GLY A 1 244 ? -34.042 11.395 37.300 1.00 93.00 244 GLY A N 1
ATOM 1848 C CA . GLY A 1 244 ? -33.488 12.213 36.226 1.00 93.00 244 GLY A CA 1
ATOM 1849 C C . GLY A 1 244 ? -32.366 11.538 35.437 1.00 93.00 244 GLY A C 1
ATOM 1850 O O . GLY A 1 244 ? -32.164 10.323 35.475 1.00 93.00 244 GLY A O 1
ATOM 1851 N N . THR A 1 245 ? -31.633 12.356 34.680 1.00 95.88 245 THR A N 1
ATOM 1852 C CA . THR A 1 245 ? -30.476 11.932 33.878 1.00 95.88 245 THR A CA 1
ATOM 1853 C C . THR A 1 245 ? -29.201 12.551 34.439 1.00 95.88 245 THR A C 1
ATOM 1855 O O . THR A 1 245 ? -29.160 13.753 34.684 1.00 95.88 245 THR A O 1
ATOM 1858 N N . ARG A 1 246 ? -28.151 11.741 34.608 1.00 95.62 246 ARG A N 1
ATOM 1859 C CA . ARG A 1 246 ? -26.818 12.185 35.032 1.00 95.62 246 ARG A CA 1
ATOM 1860 C C . ARG A 1 246 ? -25.779 11.825 33.979 1.00 95.62 246 ARG A C 1
ATOM 1862 O O . ARG A 1 246 ? -25.676 10.660 33.601 1.00 95.62 246 ARG A O 1
ATOM 1869 N N . GLU A 1 247 ? -24.993 12.808 33.558 1.00 96.94 247 GLU A N 1
ATOM 1870 C CA . GLU A 1 247 ? -23.817 12.622 32.704 1.00 96.94 247 GLU A CA 1
ATOM 1871 C C . GLU A 1 247 ? -22.542 12.626 33.560 1.00 96.94 247 GLU A C 1
ATOM 1873 O O . GLU A 1 247 ? -22.412 13.430 34.482 1.00 96.94 247 GLU A O 1
ATOM 1878 N N . ILE A 1 248 ? -21.613 11.713 33.281 1.00 97.69 248 ILE A N 1
ATOM 1879 C CA . ILE A 1 248 ? -20.345 11.561 34.000 1.00 97.69 248 ILE A CA 1
ATOM 1880 C C . ILE A 1 248 ? -19.238 11.378 32.969 1.00 97.69 248 ILE A C 1
ATOM 1882 O O . ILE A 1 248 ? -19.297 10.463 32.150 1.00 97.69 248 ILE A O 1
ATOM 1886 N N . ARG A 1 249 ? -18.212 12.224 33.023 1.00 98.12 249 ARG A N 1
ATOM 1887 C CA . ARG A 1 249 ? -17.016 12.099 32.182 1.00 98.12 249 ARG A CA 1
ATOM 1888 C C . ARG A 1 249 ? -15.962 11.285 32.918 1.00 98.12 249 ARG A C 1
ATOM 1890 O O . ARG A 1 249 ? -15.783 11.463 34.120 1.00 98.12 249 ARG A O 1
ATOM 1897 N N . GLY A 1 250 ? -15.289 10.397 32.202 1.00 98.00 250 GLY A N 1
ATOM 1898 C CA . GLY A 1 250 ? -14.286 9.506 32.771 1.00 98.00 250 GLY A CA 1
ATOM 1899 C C . GLY A 1 250 ? -13.484 8.800 31.690 1.00 98.00 250 GLY A C 1
ATOM 1900 O O . GLY A 1 250 ? -13.410 9.263 30.552 1.00 98.00 250 GLY A O 1
ATOM 1901 N N . VAL A 1 251 ? -12.899 7.667 32.051 1.00 98.25 251 VAL A N 1
ATOM 1902 C CA . VAL A 1 251 ? -12.137 6.809 31.141 1.00 98.25 251 VAL A CA 1
ATOM 1903 C C . VAL A 1 251 ? -12.801 5.444 31.096 1.00 98.25 251 VAL A C 1
ATOM 1905 O O . VAL A 1 251 ? -13.128 4.880 32.140 1.00 98.25 251 VAL A O 1
ATOM 1908 N N . VAL A 1 252 ? -12.988 4.906 29.891 1.00 98.62 252 VAL A N 1
ATOM 1909 C CA . VAL A 1 252 ? -13.383 3.509 29.705 1.00 98.62 252 VAL A CA 1
ATOM 1910 C C . VAL A 1 252 ? -12.170 2.677 29.306 1.00 98.62 252 VAL A C 1
ATOM 1912 O O . VAL A 1 252 ? -11.330 3.119 28.524 1.00 98.62 252 VAL A O 1
ATOM 1915 N N . ARG A 1 253 ? -12.085 1.465 29.846 1.00 98.50 253 ARG A N 1
ATOM 1916 C CA . ARG A 1 253 ? -11.164 0.406 29.440 1.00 98.50 253 ARG A CA 1
ATOM 1917 C C . ARG A 1 253 ? -11.999 -0.818 29.103 1.00 98.50 253 ARG A C 1
ATOM 1919 O O . ARG A 1 253 ? -12.851 -1.221 29.894 1.00 98.50 253 ARG A O 1
ATOM 1926 N N . VAL A 1 254 ? -11.756 -1.394 27.941 1.00 98.56 254 VAL A N 1
ATOM 1927 C CA . VAL A 1 254 ? -12.483 -2.543 27.419 1.00 98.56 254 VAL A CA 1
ATOM 1928 C C . VAL A 1 254 ? -11.476 -3.628 27.088 1.00 98.56 254 VAL A C 1
ATOM 1930 O O . VAL A 1 254 ? -10.436 -3.343 26.498 1.00 98.56 254 VAL A O 1
ATOM 1933 N N . ARG A 1 255 ? -11.773 -4.863 27.484 1.00 98.25 255 ARG A N 1
ATOM 1934 C CA . ARG A 1 255 ? -11.068 -6.058 27.022 1.00 98.25 255 ARG A CA 1
ATOM 1935 C C . ARG A 1 255 ? -12.060 -6.964 26.326 1.00 98.25 255 ARG A C 1
ATOM 1937 O O . ARG A 1 255 ? -13.169 -7.142 26.827 1.00 98.25 255 ARG A O 1
ATOM 1944 N N . VAL A 1 256 ? -11.656 -7.520 25.199 1.00 97.94 256 VAL A N 1
ATOM 1945 C CA . VAL A 1 256 ? -12.459 -8.454 24.421 1.00 97.94 256 VAL A CA 1
ATOM 1946 C C . VAL A 1 256 ? -11.659 -9.701 24.086 1.00 97.94 256 VAL A C 1
ATOM 1948 O O . VAL A 1 256 ? -10.430 -9.651 23.997 1.00 97.94 256 VAL A O 1
ATOM 1951 N N . HIS A 1 257 ? -12.383 -10.797 23.916 1.00 96.94 257 HIS A N 1
ATOM 1952 C CA . HIS A 1 257 ? -11.864 -12.096 23.519 1.00 96.94 257 HIS A CA 1
ATOM 1953 C C . HIS A 1 257 ? -12.746 -12.656 22.398 1.00 96.94 257 HIS A C 1
ATOM 1955 O O . HIS A 1 257 ? -13.963 -12.696 22.572 1.00 96.94 257 HIS A O 1
ATOM 1961 N N . ASP A 1 258 ? -12.122 -13.048 21.291 1.00 96.00 258 ASP A N 1
ATOM 1962 C CA . ASP A 1 258 ? -12.700 -13.736 20.127 1.00 96.00 258 ASP A CA 1
ATOM 1963 C C . ASP A 1 258 ? -12.389 -15.239 20.261 1.00 96.00 258 ASP A C 1
ATOM 1965 O O . ASP A 1 258 ? -11.242 -15.667 20.128 1.00 96.00 258 ASP A O 1
ATOM 1969 N N . GLY A 1 259 ? -13.363 -16.040 20.686 1.00 89.56 259 GLY A N 1
ATOM 1970 C CA . GLY A 1 259 ? -13.096 -17.393 21.187 1.00 89.56 259 GLY A CA 1
ATOM 1971 C C . GLY A 1 259 ? -13.960 -18.459 20.532 1.00 89.56 259 GLY A C 1
ATOM 1972 O O . GLY A 1 259 ? -15.165 -18.276 20.390 1.00 89.56 259 GLY A O 1
ATOM 1973 N N . GLU A 1 260 ? -13.384 -19.632 20.240 1.00 82.44 260 GLU A N 1
ATOM 1974 C CA . GLU A 1 260 ? -14.149 -20.790 19.738 1.00 82.44 260 GLU A CA 1
ATOM 1975 C C . GLU A 1 260 ? -15.253 -21.233 20.723 1.00 82.44 260 GLU A C 1
ATOM 1977 O O . GLU A 1 260 ? -16.343 -21.621 20.306 1.00 82.44 260 GLU A O 1
ATOM 1982 N N . ASP A 1 261 ? -15.003 -21.100 22.033 1.00 83.38 261 ASP A N 1
ATOM 1983 C CA . ASP A 1 261 ? -15.957 -21.396 23.118 1.00 83.38 261 ASP A CA 1
ATOM 1984 C C . ASP A 1 261 ? -16.886 -20.209 23.467 1.00 83.38 261 ASP A C 1
ATOM 1986 O O . ASP A 1 261 ? -17.610 -20.229 24.476 1.00 83.38 261 ASP A O 1
ATOM 1990 N N . GLY A 1 262 ? -16.866 -19.167 22.634 1.00 87.69 262 GLY A N 1
ATOM 1991 C CA . GLY A 1 262 ? -17.699 -17.977 22.725 1.00 87.69 262 GLY A CA 1
ATOM 1992 C C . GLY A 1 262 ? -16.949 -16.722 23.166 1.00 87.69 262 GLY A C 1
ATOM 1993 O O . GLY A 1 262 ? -16.039 -16.751 23.998 1.00 87.69 262 GLY A O 1
ATOM 1994 N N . ASP A 1 263 ? -17.409 -15.592 22.638 1.00 95.81 263 ASP A N 1
ATOM 1995 C CA . ASP A 1 263 ? -16.752 -14.307 22.834 1.00 95.81 263 ASP A CA 1
ATOM 1996 C C . ASP A 1 263 ? -16.984 -13.726 24.234 1.00 95.81 263 ASP A C 1
ATOM 1998 O O . ASP A 1 263 ? -18.030 -13.916 24.871 1.00 95.81 263 ASP A O 1
ATOM 2002 N N . GLY A 1 264 ? -16.012 -12.945 24.702 1.00 97.12 264 GLY A N 1
ATOM 2003 C CA . GLY A 1 264 ? -16.033 -12.291 26.008 1.00 97.12 264 GLY A CA 1
ATOM 2004 C C . GLY A 1 264 ? -15.846 -10.783 25.913 1.00 97.12 264 GLY A C 1
ATOM 2005 O O . GLY A 1 264 ? -15.093 -10.290 25.075 1.00 97.12 264 GLY A O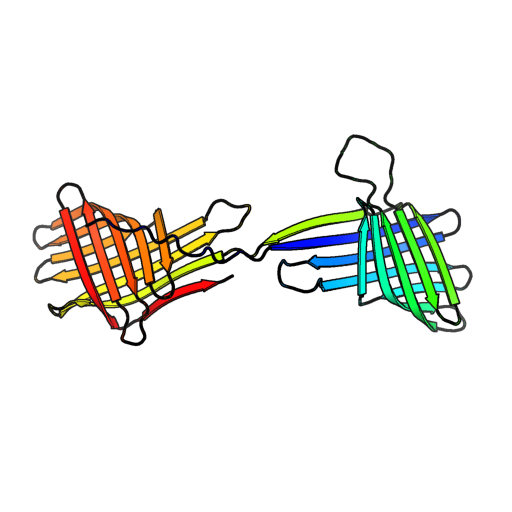 1
ATOM 2006 N N . ILE A 1 265 ? -16.498 -10.042 26.812 1.00 98.25 265 ILE A N 1
ATOM 2007 C CA . ILE A 1 265 ? -16.295 -8.600 26.965 1.00 98.25 265 ILE A CA 1
ATOM 2008 C C . ILE A 1 265 ? -16.223 -8.197 28.440 1.00 98.25 265 ILE A C 1
ATOM 2010 O O . ILE A 1 265 ? -17.097 -8.521 29.247 1.00 98.25 265 ILE A O 1
ATOM 2014 N N . VAL A 1 266 ? -15.191 -7.426 28.775 1.00 98.44 266 VAL A N 1
ATOM 2015 C CA . VAL A 1 266 ? -15.002 -6.776 30.074 1.00 98.44 266 VAL A CA 1
ATOM 2016 C C . VAL A 1 266 ? -14.968 -5.270 29.859 1.00 98.44 266 VAL A C 1
ATOM 2018 O O . VAL A 1 266 ? -14.169 -4.776 29.069 1.00 98.44 266 VAL A O 1
ATOM 2021 N N . VAL A 1 267 ? -15.813 -4.530 30.570 1.00 98.44 267 VAL A N 1
ATOM 2022 C CA . VAL A 1 267 ? -15.925 -3.069 30.497 1.00 98.44 267 VAL A CA 1
ATOM 2023 C C . VAL A 1 267 ? -15.699 -2.490 31.882 1.00 98.44 267 VAL A C 1
ATOM 2025 O O . VAL A 1 267 ? -16.430 -2.798 32.819 1.00 98.44 267 VAL A O 1
ATOM 2028 N N . LEU A 1 268 ? -14.716 -1.606 32.002 1.00 98.56 268 LEU A N 1
ATOM 2029 C CA . LEU A 1 268 ? -14.427 -0.837 33.205 1.00 98.56 268 LEU A CA 1
ATOM 2030 C C . LEU A 1 268 ? -14.540 0.649 32.867 1.00 98.56 268 LEU A C 1
ATOM 2032 O O . LEU A 1 268 ? -13.852 1.131 31.975 1.00 98.56 268 LEU A O 1
ATOM 2036 N N . PHE A 1 269 ? -15.388 1.378 33.582 1.00 98.44 269 PHE A N 1
ATOM 2037 C CA . PHE A 1 269 ? -15.474 2.834 33.505 1.00 98.44 269 PHE A CA 1
ATOM 2038 C C . PHE A 1 269 ? -15.106 3.439 34.855 1.00 98.44 269 PHE A C 1
ATOM 2040 O O . PHE A 1 269 ? -15.663 3.047 35.884 1.00 98.44 269 PHE A O 1
ATOM 2047 N N . GLU A 1 270 ? -14.198 4.408 34.842 1.00 97.94 270 GLU A N 1
ATOM 2048 C CA . GLU A 1 270 ? -13.677 5.069 36.036 1.00 97.94 270 GLU A CA 1
ATOM 2049 C C . GLU A 1 270 ? -13.751 6.593 35.892 1.00 97.94 270 GLU A C 1
ATOM 2051 O O . GLU A 1 270 ? -13.348 7.173 34.882 1.00 97.94 270 GLU A O 1
ATOM 2056 N N . ALA A 1 271 ? -14.275 7.236 36.929 1.00 97.56 271 ALA A N 1
ATOM 2057 C CA . ALA A 1 271 ? -14.303 8.675 37.141 1.00 97.56 271 ALA A CA 1
ATOM 2058 C C . ALA A 1 271 ? -14.092 8.955 38.640 1.00 97.56 271 ALA A C 1
ATOM 2060 O O . ALA A 1 271 ? -14.240 8.053 39.463 1.00 97.56 271 ALA A O 1
ATOM 2061 N N . GLU A 1 272 ? -13.800 10.207 39.000 1.00 90.69 272 GLU A N 1
ATOM 2062 C CA . GLU A 1 272 ? -13.406 10.623 40.361 1.00 90.69 272 GLU A CA 1
ATOM 2063 C C . GLU A 1 272 ? -14.290 10.043 41.482 1.00 90.69 272 GLU A C 1
ATOM 2065 O O . GLU A 1 272 ?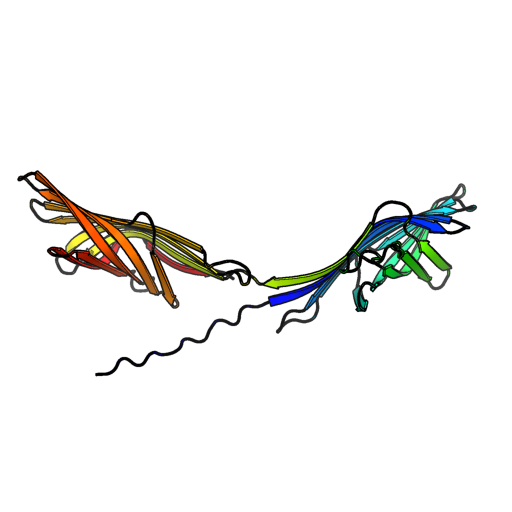 -13.780 9.573 42.491 1.00 90.69 272 GLU A O 1
ATOM 2070 N N . ASN A 1 273 ? -15.611 10.006 41.279 1.00 92.69 273 ASN A N 1
ATOM 2071 C CA . ASN A 1 273 ? -16.584 9.528 42.269 1.00 92.69 273 ASN A CA 1
ATOM 2072 C C . ASN A 1 273 ? -17.548 8.472 41.700 1.00 92.69 273 ASN A C 1
ATOM 2074 O O . ASN A 1 273 ? -18.674 8.308 42.180 1.00 92.69 273 ASN A O 1
ATOM 2078 N N . PHE A 1 274 ? -17.161 7.795 40.618 1.00 95.50 274 PHE A N 1
ATOM 2079 C CA . PHE A 1 274 ? -18.010 6.795 39.979 1.00 95.50 274 PHE A CA 1
ATOM 2080 C C . PHE A 1 274 ? -17.179 5.712 39.304 1.00 95.50 274 PHE A C 1
ATOM 2082 O O . PHE A 1 274 ? -16.316 5.996 38.477 1.00 95.50 274 PHE A O 1
ATOM 2089 N N . ARG A 1 275 ? -17.501 4.457 39.615 1.00 97.00 275 ARG A N 1
ATOM 2090 C CA . ARG A 1 275 ? -16.905 3.286 38.986 1.00 97.00 275 ARG A CA 1
ATOM 2091 C C . ARG A 1 275 ? -18.001 2.341 38.529 1.00 97.00 275 ARG A C 1
ATOM 2093 O O . ARG A 1 275 ? -18.955 2.090 39.263 1.00 97.00 275 ARG A O 1
ATOM 2100 N N . PHE A 1 276 ? -17.842 1.809 37.329 1.00 97.19 276 PHE A N 1
ATOM 2101 C CA . PHE A 1 276 ? -18.693 0.767 36.778 1.00 97.19 276 PHE A CA 1
ATOM 2102 C C . PHE A 1 276 ? -17.821 -0.348 36.214 1.00 97.19 276 PHE A C 1
ATOM 2104 O O . PHE A 1 276 ? -16.826 -0.073 35.548 1.00 97.19 276 PHE A O 1
ATOM 2111 N N . ALA A 1 277 ? -18.203 -1.593 36.477 1.00 97.75 277 ALA A N 1
ATOM 2112 C CA . ALA A 1 277 ? -17.559 -2.772 35.927 1.00 97.75 277 ALA A CA 1
ATOM 2113 C C . ALA A 1 277 ? -18.627 -3.728 35.393 1.00 97.75 277 ALA A C 1
ATOM 2115 O O . ALA A 1 277 ? -19.672 -3.914 36.017 1.00 97.75 277 ALA A O 1
ATOM 2116 N N . TYR A 1 278 ? -18.350 -4.324 34.242 1.00 98.06 278 TYR A N 1
ATOM 2117 C CA . TYR A 1 278 ? -19.160 -5.361 33.629 1.00 98.06 278 TYR A CA 1
ATOM 2118 C C . TYR A 1 278 ? -18.242 -6.413 33.030 1.00 98.06 278 TYR A C 1
ATOM 2120 O O . TYR A 1 278 ? -17.272 -6.074 32.362 1.00 98.06 278 TYR A O 1
ATOM 2128 N N . GLU A 1 279 ? -18.578 -7.674 33.237 1.00 98.31 279 GLU A N 1
ATOM 2129 C CA . GLU A 1 279 ? -17.921 -8.818 32.624 1.00 98.31 279 GLU A CA 1
ATOM 2130 C C . GLU A 1 279 ? -19.018 -9.765 32.161 1.00 98.31 279 GLU A C 1
ATOM 2132 O O . GLU A 1 279 ? -19.924 -10.089 32.932 1.00 98.31 279 GLU A O 1
ATOM 2137 N N . GLY A 1 280 ? -18.989 -10.152 30.891 1.00 97.38 280 GLY A N 1
ATOM 2138 C CA . GLY A 1 280 ? -20.015 -11.011 30.325 1.00 97.38 280 GLY A CA 1
ATOM 2139 C C . GLY A 1 280 ? -19.553 -11.749 29.082 1.00 97.38 280 GLY A C 1
ATOM 2140 O O . GLY A 1 280 ? -18.589 -11.359 28.422 1.00 97.38 280 GLY A O 1
ATOM 2141 N N . ARG A 1 281 ? -20.284 -12.816 28.762 1.00 98.06 281 ARG A N 1
ATOM 2142 C CA . ARG A 1 281 ? -20.124 -13.579 27.521 1.00 98.06 281 ARG A CA 1
ATOM 2143 C C . ARG A 1 281 ? -21.123 -13.104 26.484 1.00 98.06 281 ARG A C 1
ATOM 2145 O O . ARG A 1 281 ? -22.257 -12.764 26.832 1.00 98.06 281 ARG A O 1
ATOM 2152 N N . VAL A 1 282 ? -20.723 -13.082 25.222 1.00 97.88 282 VAL A N 1
ATOM 2153 C CA . VAL A 1 282 ? -21.603 -12.713 24.113 1.00 97.88 282 VAL A CA 1
ATOM 2154 C C . VAL A 1 282 ? -22.622 -13.826 23.899 1.00 97.88 282 VAL A C 1
ATOM 2156 O O . VAL A 1 282 ? -22.278 -14.981 23.682 1.00 97.88 282 VAL A O 1
ATOM 2159 N N . VAL A 1 283 ? -23.904 -13.473 23.994 1.00 97.50 283 VAL A N 1
ATOM 2160 C CA . VAL A 1 283 ? -25.032 -14.399 23.787 1.00 97.50 283 VAL A CA 1
ATOM 2161 C C . VAL A 1 283 ? -25.734 -14.168 22.449 1.00 97.50 283 VAL A C 1
ATOM 2163 O O . VAL A 1 283 ? -26.553 -14.980 22.025 1.00 97.50 283 VAL A O 1
ATOM 2166 N N . ARG A 1 284 ? -25.453 -13.040 21.785 1.00 97.25 284 ARG A N 1
ATOM 2167 C CA . ARG A 1 284 ? -25.939 -12.711 20.440 1.00 97.25 284 ARG A CA 1
ATOM 2168 C C . ARG A 1 284 ? -25.007 -11.703 19.778 1.00 97.25 284 ARG A C 1
ATOM 2170 O O . ARG A 1 284 ? -24.731 -10.674 20.387 1.00 97.25 284 ARG A O 1
ATOM 2177 N N . GLY A 1 285 ? -24.665 -11.920 18.513 1.00 96.75 285 GLY A N 1
ATOM 2178 C CA . GLY A 1 285 ? -23.674 -11.109 17.800 1.00 96.75 285 GLY A CA 1
ATOM 2179 C C . GLY A 1 285 ? -22.289 -11.738 17.900 1.00 96.75 285 GLY A C 1
ATOM 2180 O O . GLY A 1 285 ? -22.196 -12.903 18.273 1.00 96.75 285 GLY A O 1
ATOM 2181 N N . GLU A 1 286 ? -21.256 -10.974 17.566 1.00 97.38 286 GLU A N 1
ATOM 2182 C CA . GLU A 1 286 ? -19.879 -11.475 17.491 1.00 97.38 286 GLU A CA 1
ATOM 2183 C C . GLU A 1 286 ? -18.859 -10.389 17.850 1.00 97.38 286 GLU A C 1
ATOM 2185 O O . GLU A 1 286 ? -19.152 -9.181 17.804 1.00 97.38 286 GLU A O 1
ATOM 2190 N N . ILE A 1 287 ? -17.664 -10.847 18.199 1.00 98.12 287 ILE A N 1
ATOM 2191 C CA . ILE A 1 287 ? -16.434 -10.085 18.366 1.00 98.12 287 ILE A CA 1
ATOM 2192 C C . ILE A 1 287 ? -15.398 -10.697 17.429 1.00 98.12 287 ILE A C 1
ATOM 2194 O O . ILE A 1 287 ? -15.192 -11.897 17.438 1.00 98.12 287 ILE A O 1
ATOM 2198 N N . VAL A 1 288 ? -14.722 -9.855 16.655 1.00 97.12 288 VAL A N 1
ATOM 2199 C CA . VAL A 1 288 ? -13.629 -10.264 15.776 1.00 97.12 288 VAL A CA 1
ATOM 2200 C C . VAL A 1 288 ? -12.386 -9.474 16.144 1.00 97.12 288 VAL A C 1
ATOM 2202 O O . VAL A 1 288 ? -12.401 -8.235 16.113 1.00 97.12 288 VAL A O 1
ATOM 2205 N N . VAL A 1 289 ? -11.304 -10.183 16.453 1.00 96.50 289 VAL A N 1
ATOM 2206 C CA . VAL A 1 289 ? -9.980 -9.600 16.693 1.00 96.50 289 VAL A CA 1
ATOM 2207 C C . VAL A 1 289 ? -9.017 -10.119 15.639 1.00 96.50 289 VAL A C 1
ATOM 2209 O O . VAL A 1 289 ? -8.980 -11.307 15.337 1.00 96.50 289 VAL A O 1
ATOM 2212 N N . GLY A 1 290 ? -8.222 -9.230 15.051 1.00 92.56 290 GLY A N 1
ATOM 2213 C CA . GLY A 1 290 ? -7.268 -9.679 14.052 1.00 92.56 290 GLY A CA 1
ATOM 2214 C C . GLY A 1 290 ? -6.225 -8.657 13.659 1.00 92.56 290 GLY A C 1
ATOM 2215 O O . GLY A 1 290 ? -6.239 -7.492 14.064 1.00 92.56 290 GLY A O 1
ATOM 2216 N N . SER A 1 291 ? -5.317 -9.125 12.813 1.00 88.69 291 SER A N 1
ATOM 2217 C CA . SER A 1 291 ? -4.290 -8.322 12.173 1.00 88.69 291 SER A CA 1
ATOM 2218 C C . SER A 1 291 ? -4.254 -8.581 10.668 1.00 88.69 291 SER A C 1
ATOM 2220 O O . SER A 1 291 ? -4.693 -9.623 10.178 1.00 88.69 291 SER A O 1
ATOM 2222 N N . ARG A 1 292 ? -3.775 -7.591 9.917 1.00 81.25 292 ARG A N 1
ATOM 2223 C CA . ARG A 1 292 ? -3.452 -7.673 8.492 1.00 81.25 292 ARG A CA 1
ATOM 2224 C C . ARG A 1 292 ? -2.114 -6.972 8.269 1.00 81.25 292 ARG A C 1
ATOM 2226 O O . ARG A 1 292 ? -1.908 -5.882 8.805 1.00 81.25 292 ARG A O 1
ATOM 2233 N N . GLY A 1 293 ? -1.235 -7.623 7.524 1.00 65.56 293 GLY A N 1
ATOM 2234 C CA . GLY A 1 293 ? -0.007 -7.089 6.941 1.00 65.56 293 GLY A CA 1
ATOM 2235 C C . GLY A 1 293 ? -0.109 -7.336 5.453 1.00 65.56 293 GLY A C 1
ATOM 2236 O O . GLY A 1 293 ? -0.571 -8.457 5.128 1.00 65.56 293 GLY A O 1
#

Secondary structure (DSSP, 8-state):
-------PPP----EEEEEEEEEEEEEE-SS-EEEEEEEEEEEEETTS--EEEEEEEEEEEETTEEEEEEES---EEEEETTEEEEEEEEEEEEE-SS-EEEEEEEEEEEEE-TT-S-TT-TT---EEEEEEE-SS-EEEEEEEEEEEEEEEEEEEEEPPEEEEEEEEEEEE-TT--EEEEEEEEEEEE-TTSPPEEEEEEEEEEEETTEEEEEEESS-SEEEEETTEEEEEEEEEEEEEETTEEEEEEEEEEEEEE--TT--EEEEEEEETTEEEEEEEEEEEEEEEEEEE-

Foldseek 3Di:
DDDDPDPDPDPPFKKKKKWWKWWFAWFDDPAWIKGKTWTKIWIDIPPDDIDIFIKIKIWTADPAAIKMKIDRGWDDWDDDQQKIKTKDWIWIWGQHPVGIDIDIWMKIKIWGFQCHPDPPDPDDAIWIWMWTDDPVDIDIDIGGGPTIGMDTDIDMDTDKKKWKKWWWAWWADPVRWIKTKGKIWMWIGDPPDDIDTFMKIWMWTDDDFKIKIKIDHGWPDWDDDDQKIKTKDWIWIWMQGPVGIDIAIFMKIKMWGQDPVFIKIWIWTDDPPDIDIDIGTGPTIGMGTDMDD

pLDDT: mean 90.05, std 15.57, range [25.67, 98.69]

Radius of gyration: 31.83 Å; chains: 1; bounding box: 62×44×92 Å

Sequence (293 aa):
MGLALLALPSVAQECCLIEGVNGRGVAANDQQRVGFSLFAVKATCEHDHARVRGTFALQTMTERGHLSIETDRILRLERDGNTVAVSGPAVLTLRNRDGEHRVLGVVHVVAHDGAGMDLAAAGESDALAVHFESRDMNWDFRGPVVEGNIEVFVRRHCECQVQFARGRGVAANENRQHAAFDFDVVSRRCPEQEPQLGGQFGFRTASDNRSLSIMMRDVAAFESDGTNAAFGGPAVAVIRSRDGTREIRGVVRVRVHDGEDGDGIVVLFEAENFRFAYEGRVVRGEIVVGSRG